Protein AF-A0A0N5BQB9-F1 (afdb_monomer_lite)

Organism: Strongyloides papillosus (NCBI:txid174720)

InterPro domains:
  IPR011990 Tetratricopeptide-like helical domain superfamily [G3DSA:1.25.40.10] (1-137)
  IPR011990 Tetratricopeptide-like helical domain superfamily [G3DSA:1.25.40.10] (138-224)
  IPR011990 Tetratricopeptide-like helical domain superfamily [SSF48452] (64-190)
  IPR019734 Tetratricopeptide repeat [PF13181] (109-134)
  IPR019734 Tetratricopeptide repeat [PF13181] (143-170)
  IPR019734 Tetratricopeptide repeat [PS50005] (142-175)
  IPR019734 Tetratricopeptide repeat [SM00028] (106-139)
  IPR019734 Tetratricopeptide repeat [SM00028] (142-175)
  IPR031101 RNA polymerase-associated protein Ctr9 [PTHR14027] (1-327)

Foldseek 3Di:
DPPPPLVVLLVVLVVQCVDPVCVLPLPSLLSNLVSLVVVCPDPPDDPVSVVVSLVSSCVSLVSNCVSPVPPLSSLLSVLSSCVVVVVLVSSLVSLVVSCVVVVLDLSSLLSNLVSCVSVVVLVVSLVSLVCSCVRPVCLLPLVSLQSNLVSCVSVVVLVSSLVSLVSSCVSPVLPLVSLLVNLVSLQVQLVVLVPDPDHALVSLVSSLVSLVSSLVSLVVSVVSCVPDPVSCSVPVVPDVVVSVVSNVVSVVSNVVSVVCNVVNVVVVVVVVVVVVVVVVVVVVVVVVVVVVVVVVVVVVVVVVVVVVVVVVVVVVVVVVVPPDPDDDDDDDDDDDD

Radius of gyration: 44.2 Å; chains: 1; bounding box: 152×33×91 Å

Sequence (337 aa):
MKKKNFLEAQKKFEAILKFPEHK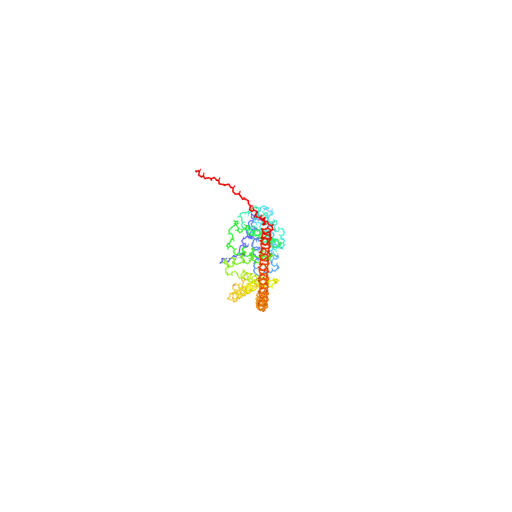DNAYPHLALGVIWLEQLYKPNRNKEKDEENMSRAFEMFQKVLRNHPKNVYAGNCMGILLTFIGSYEEARECFSEVREVLFDEKGPWLNLAYVYGLLKNYLNAIRMYKAAIEKFGLDTDSDVLLALGRMYWKVEDYNNALDYMLQAVQHDPLNLYAKYNVAKIYAKLGLRIMESPNQSLSDLDKAIGYFEEAKLAFDDVHGSMKSSSDMKMKWKHINIDHLTEEHSNCEDYLIQANSKRPQIVEIERAREESRRKQREIMLKLEEEKIAQMKIQESQDLERQNRLRDLRNEFLNMNKDALRVPVKDDMSFHFFIL

Structure (mmCIF, N/CA/C/O backbone):
data_AF-A0A0N5BQB9-F1
#
_entry.id   AF-A0A0N5BQB9-F1
#
loop_
_atom_site.group_PDB
_atom_site.id
_atom_site.type_symbol
_atom_site.label_atom_id
_atom_site.label_alt_id
_atom_site.label_comp_id
_atom_site.label_asym_id
_atom_site.label_entity_id
_atom_site.label_seq_id
_atom_site.pdbx_PDB_ins_code
_atom_site.Cartn_x
_atom_site.Cartn_y
_atom_site.Cartn_z
_atom_site.occupancy
_atom_site.B_iso_or_equiv
_atom_site.auth_seq_id
_atom_site.auth_comp_id
_atom_site.auth_asym_id
_atom_site.auth_atom_id
_atom_site.pdbx_PDB_model_num
ATOM 1 N N . MET A 1 1 ? 18.099 -20.029 -14.614 1.00 35.06 1 MET A N 1
ATOM 2 C CA . MET A 1 1 ? 18.201 -18.775 -15.398 1.00 35.06 1 MET A CA 1
ATOM 3 C C . MET A 1 1 ? 19.433 -18.841 -16.293 1.00 35.06 1 MET A C 1
ATOM 5 O O . MET A 1 1 ? 20.528 -19.012 -15.770 1.00 35.06 1 MET A O 1
ATOM 9 N N . LYS A 1 2 ? 19.292 -18.750 -17.624 1.00 40.47 2 LYS A N 1
ATOM 10 C CA . LYS A 1 2 ? 20.455 -18.595 -18.519 1.00 40.47 2 LYS A CA 1
ATOM 11 C C . LYS A 1 2 ? 21.159 -17.285 -18.144 1.00 40.47 2 LYS A C 1
ATOM 13 O O . LYS A 1 2 ? 20.496 -16.251 -18.101 1.00 40.47 2 LYS A O 1
ATOM 18 N N . LYS A 1 3 ? 22.463 -17.312 -17.841 1.00 48.34 3 LYS A N 1
ATOM 19 C CA . LYS A 1 3 ? 23.249 -16.087 -17.612 1.00 48.34 3 LYS A CA 1
ATOM 20 C C . LYS A 1 3 ? 23.104 -15.202 -18.854 1.00 48.34 3 LYS A C 1
ATOM 22 O O . LYS A 1 3 ? 23.631 -15.544 -19.909 1.00 48.34 3 LYS A O 1
ATOM 27 N N . LYS A 1 4 ? 22.368 -14.090 -18.745 1.00 62.69 4 LYS A N 1
ATOM 28 C CA . LYS A 1 4 ? 22.314 -13.063 -19.792 1.00 62.69 4 LYS A CA 1
ATOM 29 C C . LYS A 1 4 ? 23.729 -12.486 -19.923 1.00 62.69 4 LYS A C 1
ATOM 31 O O . LYS A 1 4 ? 24.171 -11.730 -19.059 1.00 62.69 4 LYS A O 1
ATOM 36 N N . ASN A 1 5 ? 24.472 -12.889 -20.954 1.00 75.12 5 ASN A N 1
ATOM 37 C CA . ASN A 1 5 ? 25.826 -12.389 -21.194 1.00 75.12 5 ASN A CA 1
ATOM 38 C C . ASN A 1 5 ? 25.763 -11.019 -21.887 1.00 75.12 5 ASN A C 1
ATOM 40 O O . ASN A 1 5 ? 26.040 -10.888 -23.077 1.00 75.12 5 ASN A O 1
ATOM 44 N N . PHE A 1 6 ? 25.340 -9.996 -21.137 1.00 77.62 6 PHE A N 1
ATOM 45 C CA . PHE A 1 6 ? 25.146 -8.636 -21.650 1.00 77.62 6 PHE A CA 1
ATOM 46 C C . PHE A 1 6 ? 26.413 -8.052 -22.284 1.00 77.62 6 PHE A C 1
ATOM 48 O O . PHE A 1 6 ? 26.319 -7.326 -23.265 1.00 77.62 6 PHE A O 1
ATOM 55 N N . LEU A 1 7 ? 27.592 -8.414 -21.770 1.00 81.06 7 LEU A N 1
ATOM 56 C CA . LEU A 1 7 ? 28.872 -7.941 -22.294 1.00 81.06 7 LEU A CA 1
ATOM 57 C C . LEU A 1 7 ? 29.161 -8.492 -23.697 1.00 81.06 7 LEU A C 1
ATOM 59 O O . LEU A 1 7 ? 29.676 -7.787 -24.559 1.00 81.06 7 LEU A O 1
ATOM 63 N N . GLU A 1 8 ? 28.831 -9.759 -23.938 1.00 85.00 8 GLU A N 1
ATOM 64 C CA . GLU A 1 8 ? 29.007 -10.376 -25.252 1.00 85.00 8 GLU A CA 1
ATOM 65 C C . GLU A 1 8 ? 27.982 -9.845 -26.259 1.00 85.00 8 GLU A C 1
ATOM 67 O O . GLU A 1 8 ? 28.336 -9.560 -27.403 1.00 85.00 8 GLU A O 1
ATOM 72 N N . ALA A 1 9 ? 26.733 -9.651 -25.822 1.00 85.88 9 ALA A N 1
ATOM 73 C CA . ALA A 1 9 ? 25.697 -9.022 -26.636 1.00 85.88 9 ALA A CA 1
ATOM 74 C C . ALA A 1 9 ? 26.091 -7.590 -27.035 1.00 85.88 9 ALA A C 1
ATOM 76 O O . ALA A 1 9 ? 26.017 -7.241 -28.211 1.00 85.88 9 ALA A O 1
ATOM 77 N N . GLN A 1 10 ? 26.596 -6.799 -26.085 1.00 88.88 10 GLN A N 1
ATOM 78 C CA . GLN A 1 10 ? 27.075 -5.440 -26.330 1.00 88.88 10 GLN A CA 1
ATOM 79 C C . GLN A 1 10 ? 28.168 -5.416 -27.408 1.00 88.88 10 GLN A C 1
ATOM 81 O O . GLN A 1 10 ? 28.024 -4.718 -28.408 1.00 88.88 10 GLN A O 1
ATOM 86 N N . LYS A 1 11 ? 29.213 -6.246 -27.265 1.00 89.44 11 LYS A N 1
ATOM 87 C CA . LYS A 1 11 ? 30.309 -6.335 -28.247 1.00 89.44 11 LYS A CA 1
ATOM 88 C C . LYS A 1 11 ? 29.818 -6.709 -29.646 1.00 89.44 11 LYS A C 1
ATOM 90 O O . LYS A 1 11 ? 30.333 -6.192 -30.634 1.00 89.44 11 LYS A O 1
ATOM 95 N N . LYS A 1 12 ? 28.832 -7.607 -29.740 1.00 91.44 12 LYS A N 1
ATOM 96 C CA . LYS A 1 12 ? 28.239 -8.029 -31.019 1.00 91.44 12 LYS A CA 1
ATOM 97 C C . LYS A 1 12 ? 27.486 -6.881 -31.695 1.00 91.44 12 LYS A C 1
ATOM 99 O O . LYS A 1 12 ? 27.700 -6.650 -32.881 1.00 91.44 12 LYS A O 1
ATOM 104 N N . PHE A 1 13 ? 26.668 -6.128 -30.958 1.00 91.12 13 PHE A N 1
ATOM 105 C CA . PHE A 1 13 ? 25.951 -4.978 -31.521 1.00 91.12 13 PHE A CA 1
ATOM 106 C C . PHE A 1 13 ? 26.879 -3.814 -31.879 1.00 91.12 13 PHE A C 1
ATOM 108 O O . PHE A 1 13 ? 26.717 -3.218 -32.941 1.00 91.12 13 PHE A O 1
ATOM 115 N N . GLU A 1 14 ? 27.907 -3.544 -31.071 1.00 90.75 14 GLU A N 1
ATOM 116 C CA . GLU A 1 14 ? 28.949 -2.568 -31.412 1.00 90.75 14 GLU A CA 1
ATOM 117 C C . GLU A 1 14 ? 29.712 -2.968 -32.682 1.00 90.75 14 GLU A C 1
ATOM 119 O O . GLU A 1 14 ? 30.024 -2.111 -33.504 1.00 90.75 14 GLU A O 1
ATOM 124 N N . ALA A 1 15 ? 29.995 -4.261 -32.878 1.00 90.75 15 ALA A N 1
ATOM 125 C CA . ALA A 1 15 ? 30.640 -4.750 -34.094 1.00 90.75 15 ALA A CA 1
ATOM 126 C C . ALA A 1 15 ? 29.756 -4.568 -35.337 1.00 90.75 15 ALA A C 1
ATOM 128 O O . ALA A 1 15 ? 30.268 -4.169 -36.378 1.00 90.75 15 ALA A O 1
ATOM 129 N N . ILE A 1 16 ? 28.442 -4.796 -35.224 1.00 89.88 16 ILE A N 1
ATOM 130 C CA . ILE A 1 16 ? 27.485 -4.568 -36.321 1.00 89.88 16 ILE A CA 1
ATOM 131 C C . ILE A 1 16 ? 27.497 -3.095 -36.755 1.00 89.88 16 ILE A C 1
ATOM 133 O O . ILE A 1 16 ? 27.514 -2.806 -37.947 1.00 89.88 16 ILE A O 1
ATOM 137 N N . LEU A 1 17 ? 27.562 -2.161 -35.804 1.00 89.19 17 LEU A N 1
ATOM 138 C CA . LEU A 1 17 ? 27.574 -0.723 -36.093 1.00 89.19 17 LEU A CA 1
ATOM 139 C C . LEU A 1 17 ? 28.881 -0.211 -36.722 1.00 89.19 17 LEU A C 1
ATOM 141 O O . LEU A 1 17 ? 28.916 0.918 -37.209 1.00 89.19 17 LEU A O 1
ATOM 145 N N . LYS A 1 18 ? 29.953 -1.017 -36.742 1.00 89.25 18 LYS A N 1
ATOM 146 C CA . LYS A 1 18 ? 31.193 -0.674 -37.462 1.00 89.25 18 LYS A CA 1
ATOM 147 C C . LYS A 1 18 ? 31.042 -0.798 -38.976 1.00 89.25 18 LYS A C 1
ATOM 149 O O . LYS A 1 18 ? 31.814 -0.177 -39.704 1.00 89.25 18 LYS A O 1
ATOM 154 N N . PHE A 1 19 ? 30.077 -1.585 -39.452 1.00 89.56 19 PHE A N 1
ATOM 155 C CA . PHE A 1 19 ? 29.794 -1.703 -40.877 1.00 89.56 19 PHE A CA 1
ATOM 156 C C . PHE A 1 19 ? 28.998 -0.474 -41.347 1.00 89.56 19 PHE A C 1
ATOM 158 O O . PHE A 1 19 ? 27.935 -0.199 -40.782 1.00 89.56 19 PHE A O 1
ATOM 165 N N . PRO A 1 20 ? 29.460 0.261 -42.379 1.00 85.44 20 PRO A N 1
ATOM 166 C CA . PRO A 1 20 ? 28.790 1.475 -42.854 1.00 85.44 20 PRO A CA 1
ATOM 167 C C . PRO A 1 20 ? 27.312 1.268 -43.210 1.00 85.44 20 PRO A C 1
ATOM 169 O O . PRO A 1 20 ? 26.487 2.128 -42.923 1.00 85.44 20 PRO A O 1
ATOM 172 N N . GLU A 1 21 ? 26.969 0.099 -43.756 1.00 85.69 21 GLU A N 1
ATOM 173 C CA . GLU A 1 21 ? 25.609 -0.292 -44.159 1.00 85.69 21 GLU A CA 1
ATOM 174 C C . GLU A 1 21 ? 24.618 -0.390 -42.989 1.00 85.69 21 GLU A C 1
ATOM 176 O O . GLU A 1 21 ? 23.406 -0.292 -43.172 1.00 85.69 21 GLU A O 1
ATOM 181 N N . HIS A 1 22 ? 25.116 -0.594 -41.770 1.00 85.06 22 HIS A N 1
ATOM 182 C CA . HIS A 1 22 ? 24.297 -0.753 -40.570 1.00 85.06 22 HIS A CA 1
ATOM 183 C C . HIS A 1 22 ? 24.424 0.422 -39.605 1.00 85.06 22 HIS A C 1
ATOM 185 O O . HIS A 1 22 ? 23.826 0.393 -38.528 1.00 85.06 22 HIS A O 1
ATOM 191 N N . LYS A 1 23 ? 25.156 1.473 -39.993 1.00 81.50 23 LYS A N 1
ATOM 192 C CA . LYS A 1 23 ? 25.409 2.646 -39.154 1.00 81.50 23 LYS A CA 1
ATOM 193 C C . LYS A 1 23 ? 24.133 3.385 -38.753 1.00 81.50 23 LYS A C 1
ATOM 195 O O . LYS A 1 23 ? 24.095 3.940 -37.666 1.00 81.50 23 LYS A O 1
ATOM 200 N N . ASP A 1 24 ? 23.094 3.347 -39.581 1.00 83.38 24 ASP A N 1
ATOM 201 C CA . ASP A 1 24 ? 21.804 3.990 -39.294 1.00 83.38 24 ASP A CA 1
ATOM 202 C C . ASP A 1 24 ? 20.710 2.990 -38.891 1.00 83.38 24 ASP A C 1
ATOM 204 O O . ASP A 1 24 ? 19.554 3.368 -38.706 1.00 83.38 24 ASP A O 1
ATOM 208 N N . ASN A 1 25 ? 21.061 1.710 -38.714 1.00 88.75 25 ASN A N 1
ATOM 209 C CA . ASN A 1 25 ? 20.102 0.678 -38.339 1.00 88.75 25 ASN A CA 1
ATOM 210 C C . ASN A 1 25 ? 19.577 0.920 -36.912 1.00 88.75 25 ASN A C 1
ATOM 212 O O . ASN A 1 25 ? 20.344 0.980 -35.945 1.00 88.75 25 ASN A O 1
ATOM 216 N N . ALA A 1 26 ? 18.255 1.017 -36.774 1.00 90.38 26 ALA A N 1
ATOM 217 C CA . ALA A 1 26 ? 17.581 1.226 -35.497 1.00 90.38 26 ALA A CA 1
ATOM 218 C C . ALA A 1 26 ? 17.820 0.096 -34.487 1.00 90.38 26 ALA A C 1
ATOM 220 O O . ALA A 1 26 ? 17.921 0.349 -33.288 1.00 90.38 26 ALA A O 1
ATOM 221 N N . TYR A 1 27 ? 17.888 -1.154 -34.954 1.00 91.12 27 TYR A N 1
ATOM 222 C CA . TYR A 1 27 ? 17.851 -2.320 -34.075 1.00 91.12 27 TYR A CA 1
ATOM 223 C C . TYR A 1 27 ? 19.105 -2.457 -33.193 1.00 91.12 27 TYR A C 1
ATOM 225 O O . TYR A 1 27 ? 18.944 -2.579 -31.978 1.00 91.12 27 TYR A O 1
ATOM 233 N N . PRO A 1 28 ? 20.348 -2.366 -33.717 1.00 92.12 28 PRO A N 1
ATOM 234 C CA . PRO A 1 28 ? 21.542 -2.408 -32.873 1.00 92.12 28 PRO A CA 1
ATOM 235 C C . PRO A 1 28 ? 21.622 -1.239 -31.884 1.00 92.12 28 PRO A C 1
ATOM 237 O O . PRO A 1 28 ? 22.026 -1.446 -30.743 1.00 92.12 28 PRO A O 1
ATOM 240 N N . HIS A 1 29 ? 21.195 -0.033 -32.278 1.00 92.62 29 HIS A N 1
ATOM 241 C CA . HIS A 1 29 ? 21.135 1.117 -31.369 1.00 92.62 29 HIS A CA 1
ATOM 242 C C . HIS A 1 29 ? 20.128 0.888 -30.241 1.00 92.62 29 HIS A C 1
ATOM 244 O O . HIS A 1 29 ? 20.467 1.057 -29.072 1.00 92.62 29 HIS A O 1
ATOM 250 N N . LEU A 1 30 ? 18.913 0.439 -30.569 1.00 93.44 30 LEU A N 1
ATOM 251 C CA . LEU A 1 30 ? 17.892 0.114 -29.576 1.00 93.44 30 LEU A CA 1
ATOM 252 C C . LEU A 1 30 ? 18.388 -0.974 -28.614 1.00 93.44 30 LEU A C 1
ATOM 254 O O . LEU A 1 30 ? 18.276 -0.819 -27.401 1.00 93.44 30 LEU A O 1
ATOM 258 N N . ALA A 1 31 ? 18.994 -2.041 -29.142 1.00 92.44 31 ALA A N 1
ATOM 259 C CA . ALA A 1 31 ? 19.530 -3.135 -28.340 1.00 92.44 31 ALA A CA 1
ATOM 260 C C . ALA A 1 31 ? 20.658 -2.674 -27.403 1.00 92.44 31 ALA A C 1
ATOM 262 O O . ALA A 1 31 ? 20.659 -3.041 -26.229 1.00 92.44 31 ALA A O 1
ATOM 263 N N . LEU A 1 32 ? 21.585 -1.836 -27.881 1.00 92.06 32 LEU A N 1
ATOM 264 C CA . LEU A 1 32 ? 22.626 -1.244 -27.037 1.00 92.06 32 LEU A CA 1
ATOM 265 C C . LEU A 1 32 ? 22.027 -0.359 -25.945 1.00 92.06 32 LEU A C 1
ATOM 267 O O . LEU A 1 32 ? 22.403 -0.506 -24.786 1.00 92.06 32 LEU A O 1
ATOM 271 N N . GLY A 1 33 ? 21.067 0.504 -26.284 1.00 92.62 33 GLY A N 1
ATOM 272 C CA . GLY A 1 33 ? 20.377 1.344 -25.305 1.00 92.62 33 GLY A CA 1
ATOM 273 C C . GLY A 1 33 ? 19.690 0.522 -24.211 1.00 92.62 33 GLY A C 1
ATOM 274 O O . GLY A 1 33 ? 19.853 0.817 -23.029 1.00 92.62 33 GLY A O 1
ATOM 275 N N . VAL A 1 34 ? 18.999 -0.563 -24.579 1.00 91.81 34 VAL A N 1
ATOM 276 C CA . VAL A 1 34 ? 18.378 -1.491 -23.617 1.00 91.81 34 VAL A CA 1
ATOM 277 C C . VAL A 1 34 ? 19.430 -2.187 -22.753 1.00 91.81 34 VAL A C 1
ATOM 279 O O . VAL A 1 34 ? 19.229 -2.319 -21.550 1.00 91.81 34 VAL A O 1
ATOM 282 N N . ILE A 1 35 ? 20.572 -2.594 -23.316 1.00 90.75 35 ILE A N 1
ATOM 283 C CA . ILE A 1 35 ? 21.672 -3.184 -22.535 1.00 90.75 35 ILE A CA 1
ATOM 284 C C . ILE A 1 35 ? 22.206 -2.188 -21.500 1.00 90.75 35 ILE A C 1
ATOM 286 O O . ILE A 1 35 ? 22.451 -2.585 -20.361 1.00 90.75 35 ILE A O 1
ATOM 290 N N . TRP A 1 36 ? 22.384 -0.916 -21.867 1.00 90.19 36 TRP A N 1
ATOM 291 C CA . TRP A 1 36 ? 22.815 0.129 -20.934 1.00 90.19 36 TRP A CA 1
ATOM 292 C C . TRP A 1 36 ? 21.769 0.390 -19.845 1.00 90.19 36 TRP A C 1
ATOM 294 O O . TRP A 1 36 ? 22.123 0.482 -18.672 1.00 90.19 36 TRP A O 1
ATOM 304 N N . LEU A 1 37 ? 20.486 0.413 -20.208 1.00 89.12 37 LEU A N 1
ATOM 305 C CA . LEU A 1 37 ? 19.371 0.569 -19.272 1.00 89.12 37 LEU A CA 1
ATOM 306 C C . LEU A 1 37 ? 19.288 -0.600 -18.272 1.00 89.12 37 LEU A C 1
ATOM 308 O O . LEU A 1 37 ? 19.165 -0.390 -17.071 1.00 89.12 37 LEU A O 1
ATOM 312 N N . GLU A 1 38 ? 19.431 -1.839 -18.740 1.00 86.38 38 GLU A N 1
ATOM 313 C CA . GLU A 1 38 ? 19.444 -3.054 -17.907 1.00 86.38 38 GLU A CA 1
ATOM 314 C C . GLU A 1 38 ? 20.595 -3.062 -16.889 1.00 86.38 38 GLU A C 1
ATOM 316 O O . GLU A 1 38 ? 20.483 -3.631 -15.801 1.00 86.38 38 GLU A O 1
ATOM 321 N N . GLN A 1 39 ? 21.716 -2.404 -17.201 1.00 83.94 39 GLN A N 1
ATOM 322 C CA . GLN A 1 39 ? 22.819 -2.268 -16.249 1.00 83.94 39 GLN A CA 1
ATOM 323 C C . GLN A 1 39 ? 22.460 -1.386 -15.045 1.00 83.94 39 GLN A C 1
ATOM 325 O O . GLN A 1 39 ? 23.036 -1.610 -13.980 1.00 83.94 39 GLN A O 1
ATOM 330 N N . LEU A 1 40 ? 21.486 -0.476 -15.176 1.00 81.00 40 LEU A N 1
ATOM 331 C CA . LEU A 1 40 ? 21.002 0.383 -14.084 1.00 81.00 40 LEU A CA 1
ATOM 332 C C . LEU A 1 40 ? 20.200 -0.390 -13.028 1.00 81.00 40 LEU A C 1
ATOM 334 O O . LEU A 1 40 ? 20.168 0.000 -11.863 1.00 81.00 40 LEU A O 1
ATOM 338 N N . TYR A 1 41 ? 19.579 -1.510 -13.407 1.00 75.44 41 TYR A N 1
ATOM 339 C CA . TYR A 1 41 ? 18.799 -2.349 -12.490 1.00 75.44 41 TYR A CA 1
ATOM 340 C C . TYR A 1 41 ? 19.666 -3.296 -11.644 1.00 75.44 41 TYR A C 1
ATOM 342 O O . TYR A 1 41 ? 19.146 -4.049 -10.817 1.00 75.44 41 TYR A O 1
ATOM 350 N N . LYS A 1 42 ? 20.996 -3.296 -11.822 1.00 73.75 42 LYS A N 1
ATOM 351 C CA . LYS A 1 42 ? 21.881 -4.162 -11.036 1.00 73.75 42 LYS A CA 1
ATOM 352 C C . LYS A 1 42 ? 21.934 -3.708 -9.568 1.00 73.75 42 LYS A C 1
ATOM 354 O O . LYS A 1 42 ? 22.096 -2.523 -9.294 1.00 73.75 42 LYS A O 1
ATOM 359 N N . PRO A 1 43 ? 21.912 -4.649 -8.605 1.00 58.62 43 PRO A N 1
ATOM 360 C CA . PRO A 1 43 ? 21.852 -4.327 -7.176 1.00 58.62 43 PRO A CA 1
ATOM 361 C C . PRO A 1 43 ? 23.097 -3.607 -6.622 1.00 58.62 43 PRO A C 1
ATOM 363 O O . PRO A 1 43 ? 23.018 -2.987 -5.564 1.00 58.62 43 PRO A O 1
ATOM 366 N N . ASN A 1 44 ? 24.241 -3.650 -7.316 1.00 65.19 44 ASN A N 1
ATOM 367 C CA . ASN A 1 44 ? 25.456 -2.910 -6.950 1.00 65.19 44 ASN A CA 1
ATOM 368 C C . ASN A 1 44 ? 25.553 -1.614 -7.766 1.00 65.19 44 ASN A C 1
ATOM 370 O O . ASN A 1 44 ? 26.333 -1.532 -8.717 1.00 65.19 44 ASN A O 1
ATOM 374 N N . ARG A 1 45 ? 24.733 -0.626 -7.401 1.00 65.56 45 ARG A N 1
ATOM 375 C CA . ARG A 1 45 ? 24.691 0.682 -8.064 1.00 65.56 45 ARG A CA 1
ATOM 376 C C . ARG A 1 45 ? 25.935 1.498 -7.729 1.00 65.56 45 ARG A C 1
ATOM 378 O O . ARG A 1 45 ? 26.330 1.593 -6.568 1.00 65.56 45 ARG A O 1
ATOM 385 N N . ASN A 1 46 ? 26.543 2.090 -8.748 1.00 74.88 46 ASN A N 1
ATOM 386 C CA . ASN A 1 46 ? 27.590 3.093 -8.593 1.00 74.88 46 ASN A CA 1
ATOM 387 C C . ASN A 1 46 ? 27.090 4.346 -9.307 1.00 74.88 46 ASN A C 1
ATOM 389 O O . ASN A 1 46 ? 26.881 4.299 -10.513 1.00 74.88 46 ASN A O 1
ATOM 393 N N . LYS A 1 47 ? 26.910 5.441 -8.563 1.00 75.94 47 LYS A N 1
ATOM 394 C CA . LYS A 1 47 ? 26.299 6.675 -9.067 1.00 75.94 47 LYS A CA 1
ATOM 395 C C . LYS A 1 47 ? 26.979 7.205 -10.337 1.00 75.94 47 LYS A C 1
ATOM 397 O O . LYS A 1 47 ? 26.284 7.548 -11.282 1.00 75.94 47 LYS A O 1
ATOM 402 N N . GLU A 1 48 ? 28.309 7.188 -10.393 1.00 77.69 48 GLU A N 1
ATOM 403 C CA . GLU A 1 48 ? 29.065 7.657 -11.566 1.00 77.69 48 GLU A CA 1
ATOM 404 C C . GLU A 1 48 ? 28.828 6.762 -12.789 1.00 77.69 48 GLU A C 1
ATOM 406 O O . GLU A 1 48 ? 28.609 7.240 -13.900 1.00 77.69 48 GLU A O 1
ATOM 411 N N . LYS A 1 49 ? 28.805 5.440 -12.580 1.00 81.81 49 LYS A N 1
ATOM 412 C CA . LYS A 1 49 ? 28.510 4.479 -13.65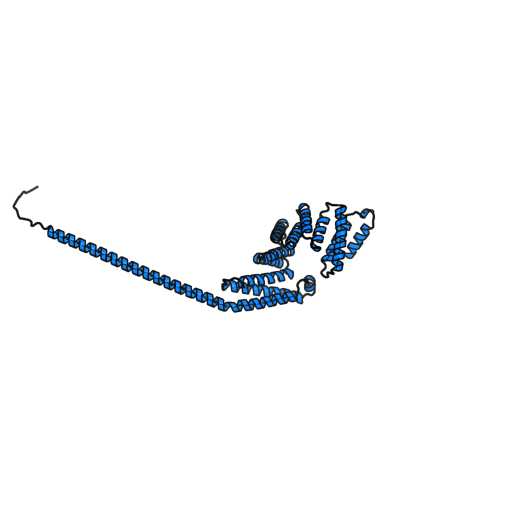3 1.00 81.81 49 LYS A CA 1
ATOM 413 C C . LYS A 1 49 ? 27.053 4.547 -14.093 1.00 81.81 49 LYS A C 1
ATOM 415 O O . LYS A 1 49 ? 26.767 4.318 -15.263 1.00 81.81 49 LYS A O 1
ATOM 420 N N . ASP A 1 50 ? 26.138 4.841 -13.176 1.00 84.44 50 ASP A N 1
ATOM 421 C CA . ASP A 1 50 ? 24.720 5.015 -13.473 1.00 84.44 50 ASP A CA 1
ATOM 422 C C . ASP A 1 50 ? 24.518 6.251 -14.370 1.00 84.44 50 ASP A C 1
ATOM 424 O O . ASP A 1 50 ? 23.818 6.153 -15.374 1.00 84.44 50 ASP A O 1
ATOM 428 N N . GLU A 1 51 ? 25.175 7.379 -14.077 1.00 85.56 51 GLU A N 1
ATOM 429 C CA . GLU A 1 51 ? 25.143 8.597 -14.910 1.00 85.56 51 GLU A CA 1
ATOM 430 C C . GLU A 1 51 ? 25.730 8.365 -16.313 1.00 85.56 51 GLU A C 1
ATOM 432 O O . GLU A 1 51 ? 25.134 8.764 -17.321 1.00 85.56 51 GLU A O 1
ATOM 437 N N . GLU A 1 52 ? 26.855 7.650 -16.402 1.00 87.94 52 GLU A N 1
ATOM 438 C CA . GLU A 1 52 ? 27.460 7.273 -17.681 1.00 87.94 52 GLU A CA 1
ATOM 439 C C . GLU A 1 52 ? 26.539 6.349 -18.496 1.00 87.94 52 GLU A C 1
ATOM 441 O O . GLU A 1 52 ? 26.302 6.578 -19.685 1.00 87.94 52 GLU A O 1
ATOM 446 N N . ASN A 1 53 ? 25.976 5.322 -17.857 1.00 88.94 53 ASN A N 1
ATOM 447 C CA . ASN A 1 53 ? 25.071 4.374 -18.502 1.00 88.94 53 ASN A CA 1
ATOM 448 C C . ASN A 1 53 ? 23.773 5.049 -18.960 1.00 88.94 53 ASN A C 1
ATOM 450 O O . ASN A 1 53 ? 23.309 4.774 -20.067 1.00 88.94 53 ASN A O 1
ATOM 454 N N . MET A 1 54 ? 23.212 5.957 -18.155 1.00 89.62 54 MET A N 1
ATOM 455 C CA . MET A 1 54 ? 22.042 6.757 -18.530 1.00 89.62 54 MET A CA 1
ATOM 456 C C . MET A 1 54 ? 22.335 7.628 -19.754 1.00 89.62 54 MET A C 1
ATOM 458 O O . MET A 1 54 ? 21.549 7.637 -20.701 1.00 89.62 54 MET A O 1
ATOM 462 N N . SER A 1 55 ? 23.494 8.290 -19.780 1.00 90.81 55 SER A N 1
ATOM 463 C CA . SER A 1 55 ? 23.912 9.135 -20.907 1.00 90.81 55 SER A CA 1
ATOM 464 C C . SER A 1 55 ? 24.080 8.327 -22.197 1.00 90.81 55 SER A C 1
ATOM 466 O O . SER A 1 55 ? 23.586 8.720 -23.255 1.00 90.81 55 SER A O 1
ATOM 468 N N . ARG A 1 56 ? 24.714 7.149 -22.113 1.00 91.50 56 ARG A N 1
ATOM 469 C CA . ARG A 1 56 ? 24.876 6.237 -23.257 1.00 91.50 56 ARG A CA 1
ATOM 470 C C . ARG A 1 56 ? 23.537 5.690 -23.748 1.00 91.50 56 ARG A C 1
ATOM 472 O O . ARG A 1 56 ? 23.307 5.650 -24.956 1.00 91.50 56 ARG A O 1
ATOM 479 N N . ALA A 1 57 ? 22.645 5.292 -22.839 1.00 93.44 57 ALA A N 1
ATOM 480 C CA . ALA A 1 57 ? 21.302 4.839 -23.195 1.00 93.44 57 ALA A CA 1
ATOM 481 C C . ALA A 1 57 ? 20.519 5.947 -23.918 1.00 93.44 57 ALA A C 1
ATOM 483 O O . ALA A 1 57 ? 19.930 5.694 -24.971 1.00 93.44 57 ALA A O 1
ATOM 484 N N . PHE A 1 58 ? 20.588 7.179 -23.403 1.00 93.50 58 PHE A N 1
ATOM 485 C CA . PHE A 1 58 ? 19.944 8.345 -24.001 1.00 93.50 58 PHE A CA 1
ATOM 486 C C . PHE A 1 58 ? 20.429 8.584 -25.430 1.00 93.50 58 PHE A C 1
ATOM 488 O O . PHE A 1 58 ? 19.613 8.705 -26.341 1.00 93.50 58 PHE A O 1
ATOM 495 N N . GLU A 1 59 ? 21.748 8.592 -25.649 1.00 93.38 59 GLU A N 1
ATOM 496 C CA . GLU A 1 59 ? 22.334 8.807 -26.974 1.00 93.38 59 GLU A CA 1
ATOM 497 C C . GLU A 1 59 ? 21.856 7.750 -27.980 1.00 93.38 59 GLU A C 1
ATOM 499 O O . GLU A 1 59 ? 21.493 8.079 -29.113 1.00 93.38 59 GLU A O 1
ATOM 504 N N . MET A 1 60 ? 21.814 6.477 -27.570 1.00 94.06 60 MET A N 1
ATOM 505 C CA . MET A 1 60 ? 21.354 5.395 -28.439 1.00 94.06 60 MET A CA 1
ATOM 506 C C . MET A 1 60 ? 19.873 5.546 -28.801 1.00 94.06 60 MET A C 1
ATOM 508 O O . MET A 1 60 ? 19.527 5.476 -29.982 1.00 94.06 60 MET A O 1
ATOM 512 N N . PHE A 1 61 ? 18.995 5.797 -27.824 1.00 94.50 61 PHE A N 1
ATOM 513 C CA . PHE A 1 61 ? 17.565 5.982 -28.092 1.00 94.50 61 PHE A CA 1
ATOM 514 C C . PHE A 1 61 ? 17.293 7.247 -28.908 1.00 94.50 61 PHE A C 1
ATOM 516 O O . PHE A 1 61 ? 16.470 7.225 -29.822 1.00 94.50 61 PHE A O 1
ATOM 523 N N . GLN A 1 62 ? 18.031 8.329 -28.653 1.00 93.56 62 GLN A N 1
ATOM 524 C CA . GLN A 1 62 ? 17.913 9.568 -29.413 1.00 93.56 62 GLN A CA 1
ATOM 525 C C . GLN A 1 62 ? 18.311 9.372 -30.882 1.00 93.56 62 GLN A C 1
ATOM 527 O O . GLN A 1 62 ? 17.623 9.883 -31.764 1.00 93.56 62 GLN A O 1
ATOM 532 N N . LYS A 1 63 ? 19.373 8.607 -31.177 1.00 92.44 63 LYS A N 1
ATOM 533 C CA . LYS A 1 63 ? 19.738 8.252 -32.562 1.00 92.44 63 LYS A CA 1
ATOM 534 C C . LYS A 1 63 ? 18.615 7.491 -33.265 1.00 92.44 63 LYS A C 1
ATOM 536 O O . LYS A 1 63 ? 18.269 7.831 -34.394 1.00 92.44 63 LYS A O 1
ATOM 541 N N . VAL A 1 64 ? 18.001 6.519 -32.583 1.00 94.25 64 VAL A N 1
ATOM 542 C CA . VAL A 1 64 ? 16.867 5.767 -33.144 1.00 94.25 64 VAL A CA 1
ATOM 543 C C . VAL A 1 64 ? 15.688 6.689 -33.436 1.00 94.25 64 VAL A C 1
ATOM 545 O O . VAL A 1 64 ? 15.133 6.611 -34.524 1.00 94.25 64 VAL A O 1
ATOM 548 N N . LEU A 1 65 ? 15.328 7.578 -32.509 1.00 92.06 65 LEU A N 1
ATOM 549 C CA . LEU A 1 65 ? 14.196 8.493 -32.678 1.00 92.06 65 LEU A CA 1
ATOM 550 C C . LEU A 1 65 ? 14.456 9.582 -33.731 1.00 92.06 65 LEU A C 1
ATOM 552 O O . LEU A 1 65 ? 13.521 10.004 -34.403 1.00 92.06 65 LEU A O 1
ATOM 556 N N . ARG A 1 66 ? 15.709 10.010 -33.939 1.00 92.38 66 ARG A N 1
ATOM 557 C CA . ARG A 1 66 ? 16.063 10.931 -35.036 1.00 92.38 66 ARG A CA 1
ATOM 558 C C . ARG A 1 66 ? 15.867 10.287 -36.408 1.00 92.38 66 ARG A C 1
ATOM 560 O O . ARG A 1 66 ? 15.306 10.921 -37.295 1.00 92.38 66 ARG A O 1
ATOM 567 N N . ASN A 1 67 ? 16.303 9.037 -36.570 1.00 90.44 67 ASN A N 1
ATOM 568 C CA . ASN A 1 67 ? 16.198 8.318 -37.844 1.00 90.44 67 ASN A CA 1
ATOM 569 C C . ASN A 1 67 ? 14.788 7.736 -38.064 1.00 90.44 67 ASN A C 1
ATOM 571 O O . ASN A 1 67 ? 14.306 7.649 -39.191 1.00 90.44 67 ASN A O 1
ATOM 575 N N . HIS A 1 68 ? 14.113 7.349 -36.980 1.00 90.81 68 HIS A N 1
ATOM 576 C CA . HIS A 1 68 ? 12.798 6.713 -36.973 1.00 90.81 68 HIS A CA 1
ATOM 577 C C . HIS A 1 68 ? 11.905 7.326 -35.878 1.00 90.81 68 HIS A C 1
ATOM 579 O O . HIS A 1 68 ? 11.690 6.703 -34.834 1.00 90.81 68 HIS A O 1
ATOM 585 N N . PRO A 1 69 ? 11.320 8.515 -36.111 1.00 88.12 69 PRO A N 1
ATOM 586 C CA . PRO A 1 69 ? 10.566 9.253 -35.089 1.00 88.12 69 PRO A CA 1
ATOM 587 C C . PRO A 1 69 ? 9.303 8.538 -34.597 1.00 88.12 69 PRO A C 1
ATOM 589 O O . PRO A 1 69 ? 8.822 8.821 -33.510 1.00 88.12 69 PRO A O 1
ATOM 592 N N . LYS A 1 70 ? 8.777 7.578 -35.368 1.00 89.06 70 LYS A N 1
ATOM 593 C CA . LYS A 1 70 ? 7.604 6.766 -35.001 1.00 89.06 70 LYS A CA 1
ATOM 594 C C . LYS A 1 70 ? 7.967 5.424 -34.350 1.00 89.06 70 LYS A C 1
ATOM 596 O O . LYS A 1 70 ? 7.119 4.541 -34.253 1.00 89.06 70 LYS A O 1
ATOM 601 N N . ASN A 1 71 ? 9.228 5.214 -33.962 1.00 92.06 71 ASN A N 1
ATOM 602 C CA . ASN A 1 71 ? 9.641 3.967 -33.325 1.00 92.06 71 ASN A CA 1
ATOM 603 C C . ASN A 1 71 ? 9.151 3.914 -31.871 1.00 92.06 71 ASN A C 1
ATOM 605 O O . ASN A 1 71 ? 9.772 4.464 -30.960 1.00 92.06 71 ASN A O 1
ATOM 609 N N . VAL A 1 72 ? 8.051 3.196 -31.659 1.00 92.19 72 VAL A N 1
ATOM 610 C CA . VAL A 1 72 ? 7.378 3.116 -30.359 1.00 92.19 72 VAL A CA 1
ATOM 611 C C . VAL A 1 72 ? 8.210 2.387 -29.301 1.00 92.19 72 VAL A C 1
ATOM 613 O O . VAL A 1 72 ? 8.141 2.731 -28.125 1.00 92.19 72 VAL A O 1
ATOM 616 N N . TYR A 1 73 ? 9.055 1.430 -29.693 1.00 91.19 73 TYR A N 1
ATOM 617 C CA . TYR A 1 73 ? 9.948 0.743 -28.754 1.00 91.19 73 TYR A CA 1
ATOM 618 C C . TYR A 1 73 ? 11.029 1.682 -28.220 1.00 91.19 73 TYR A C 1
ATOM 620 O O . TYR A 1 73 ? 11.309 1.678 -27.024 1.00 91.19 73 TYR A O 1
ATOM 628 N N . ALA A 1 74 ? 11.601 2.519 -29.091 1.00 92.31 74 ALA A N 1
ATOM 629 C CA . ALA A 1 74 ? 12.544 3.551 -28.675 1.00 92.31 74 ALA A CA 1
ATOM 630 C C . ALA A 1 74 ? 11.868 4.606 -27.789 1.00 92.31 74 ALA A C 1
ATOM 632 O O . ALA A 1 74 ? 12.456 5.002 -26.787 1.00 92.31 74 ALA A O 1
ATOM 633 N N . GLY A 1 75 ? 10.624 4.991 -28.105 1.00 93.12 75 GLY A N 1
ATOM 634 C CA . GLY A 1 75 ? 9.796 5.840 -27.242 1.00 93.12 75 GLY A CA 1
ATOM 635 C C . GLY A 1 75 ? 9.589 5.222 -25.857 1.00 93.12 75 GLY A C 1
ATOM 636 O O . GLY A 1 75 ? 9.936 5.829 -24.852 1.00 93.12 75 GLY A O 1
ATOM 637 N N . ASN A 1 76 ? 9.147 3.964 -25.783 1.00 93.31 76 ASN A N 1
ATOM 638 C CA . ASN A 1 76 ? 8.957 3.260 -24.513 1.00 93.31 76 ASN A CA 1
ATOM 639 C C . ASN A 1 76 ? 10.252 3.196 -23.686 1.00 93.31 76 ASN A C 1
ATOM 641 O O . ASN A 1 76 ? 10.246 3.488 -22.493 1.00 93.31 76 ASN A O 1
ATOM 645 N N . CYS A 1 77 ? 11.382 2.853 -24.309 1.00 93.69 77 CYS A N 1
ATOM 646 C CA . CYS A 1 77 ? 12.672 2.831 -23.624 1.00 93.69 77 CYS A CA 1
ATOM 647 C C . CYS A 1 77 ? 13.133 4.226 -23.174 1.00 93.69 77 CYS A C 1
ATOM 649 O O . CYS A 1 77 ? 13.706 4.350 -22.091 1.00 93.69 77 CYS A O 1
ATOM 651 N N . MET A 1 78 ? 12.847 5.270 -23.959 1.00 93.50 78 MET A N 1
ATOM 652 C CA . MET A 1 78 ? 13.095 6.658 -23.570 1.00 93.50 78 MET A CA 1
ATOM 653 C C . MET A 1 78 ? 12.248 7.052 -22.355 1.00 93.50 78 MET A C 1
ATOM 655 O O . MET A 1 78 ? 12.788 7.623 -21.414 1.00 93.50 78 MET A O 1
ATOM 659 N N . GLY A 1 79 ? 10.966 6.679 -22.308 1.00 94.44 79 GLY A N 1
ATOM 660 C CA . GLY A 1 79 ? 10.106 6.894 -21.140 1.00 94.44 79 GLY A CA 1
ATOM 661 C C . GLY A 1 79 ? 10.649 6.225 -19.871 1.00 94.44 79 GLY A C 1
ATOM 662 O O . GLY A 1 79 ? 10.673 6.837 -18.800 1.00 94.44 79 GLY A O 1
ATOM 663 N N . ILE A 1 80 ? 11.169 4.995 -19.983 1.00 93.31 80 ILE A N 1
ATOM 664 C CA . ILE A 1 80 ? 11.800 4.301 -18.845 1.00 93.31 80 ILE A CA 1
ATOM 665 C C . ILE A 1 80 ? 13.052 5.061 -18.394 1.00 93.31 80 ILE A C 1
ATOM 667 O O . ILE A 1 80 ? 13.249 5.278 -17.199 1.00 93.31 80 ILE A O 1
ATOM 671 N N . LEU A 1 81 ? 13.882 5.510 -19.336 1.00 93.12 81 LEU A N 1
ATOM 672 C CA . LEU A 1 81 ? 15.082 6.282 -19.028 1.00 93.12 81 LEU A CA 1
ATOM 673 C C . LEU A 1 81 ? 14.759 7.634 -18.368 1.00 93.12 81 LEU A C 1
ATOM 675 O O . LEU A 1 81 ? 15.379 7.981 -17.367 1.00 93.12 81 LEU A O 1
ATOM 679 N N . LEU A 1 82 ? 13.758 8.363 -18.868 1.00 93.75 82 LEU A N 1
ATOM 680 C CA . LEU A 1 82 ? 13.270 9.609 -18.264 1.00 93.75 82 LEU A CA 1
ATOM 681 C C . LEU A 1 82 ? 12.775 9.380 -16.831 1.00 93.75 82 LEU A C 1
ATOM 683 O O . LEU A 1 82 ? 13.069 10.171 -15.935 1.00 93.75 82 LEU A O 1
ATOM 687 N N . THR A 1 83 ? 12.111 8.246 -16.592 1.00 93.00 83 THR A N 1
ATOM 688 C CA . THR A 1 83 ? 11.690 7.831 -15.248 1.00 93.00 83 THR A CA 1
ATOM 689 C C . THR A 1 83 ? 12.888 7.627 -14.317 1.00 93.00 83 THR A C 1
ATOM 691 O O . THR A 1 83 ? 12.838 8.033 -13.161 1.00 93.00 83 THR A O 1
ATOM 694 N N . PHE A 1 84 ? 13.990 7.049 -14.803 1.00 88.75 84 PHE A N 1
ATOM 695 C CA . PHE A 1 84 ? 15.222 6.913 -14.015 1.00 88.75 84 PHE A CA 1
ATOM 696 C C . PHE A 1 84 ? 15.910 8.242 -13.713 1.00 88.75 84 PHE A C 1
ATOM 698 O O . PHE A 1 84 ? 16.458 8.404 -12.623 1.00 88.75 84 PHE A O 1
ATOM 705 N N . ILE A 1 85 ? 15.888 9.171 -14.669 1.00 89.62 85 ILE A N 1
ATOM 706 C CA . ILE A 1 85 ? 16.477 10.508 -14.527 1.00 89.62 85 ILE A CA 1
ATOM 707 C C . ILE A 1 85 ? 15.672 11.360 -13.528 1.00 89.62 85 ILE A C 1
ATOM 709 O O . ILE A 1 85 ? 16.226 12.251 -12.888 1.00 89.62 85 ILE A O 1
ATOM 713 N N . GLY A 1 86 ? 14.383 11.060 -13.349 1.00 90.38 86 GLY A N 1
ATOM 714 C CA . GLY A 1 86 ? 13.472 11.802 -12.472 1.00 90.38 86 GLY A CA 1
ATOM 715 C C . GLY A 1 86 ? 12.561 12.788 -13.210 1.00 90.38 86 GLY A C 1
ATOM 716 O O . GLY A 1 86 ? 11.774 13.487 -12.575 1.00 90.38 86 GLY A O 1
ATOM 717 N N . SER A 1 87 ? 12.633 12.820 -14.542 1.00 95.25 87 SER A N 1
ATOM 718 C CA . SER A 1 87 ? 11.769 13.599 -15.439 1.00 95.25 87 SER A CA 1
ATOM 719 C C . SER A 1 87 ? 10.422 12.895 -15.621 1.00 95.25 87 SER A C 1
ATOM 721 O O . SER A 1 87 ? 10.138 12.281 -16.652 1.00 95.25 87 SER A O 1
ATOM 723 N N . TYR A 1 88 ? 9.616 12.884 -14.556 1.00 96.38 88 TYR A N 1
ATOM 724 C CA . TYR A 1 88 ? 8.398 12.075 -14.499 1.00 96.38 88 TYR A CA 1
ATOM 725 C C . TYR A 1 88 ? 7.268 12.595 -15.393 1.00 96.38 88 TYR A C 1
ATOM 727 O O . TYR A 1 88 ? 6.480 11.786 -15.878 1.00 96.38 88 TYR A O 1
ATOM 735 N N . GLU A 1 89 ? 7.173 13.906 -15.633 1.00 96.25 89 GLU A N 1
ATOM 736 C CA . GLU A 1 89 ? 6.105 14.441 -16.488 1.00 96.25 89 GLU A CA 1
ATOM 737 C C . GLU A 1 89 ? 6.377 14.180 -17.968 1.00 96.25 89 GLU A C 1
ATOM 739 O O . GLU A 1 89 ? 5.484 13.732 -18.687 1.00 96.25 89 GLU A O 1
ATOM 744 N N . GLU A 1 90 ? 7.627 14.320 -18.403 1.00 94.81 90 GLU A N 1
ATOM 745 C CA . GLU A 1 90 ? 8.043 13.946 -19.753 1.00 94.81 90 GLU A CA 1
ATOM 746 C C . GLU A 1 90 ? 7.908 12.431 -19.967 1.00 94.81 90 GLU A C 1
ATOM 748 O O . GLU A 1 90 ? 7.459 11.977 -21.021 1.00 94.81 90 GLU A O 1
ATOM 753 N N . ALA A 1 91 ? 8.230 11.625 -18.946 1.00 95.94 91 ALA A N 1
ATOM 754 C CA . ALA A 1 91 ? 8.001 10.183 -18.988 1.00 95.94 91 ALA A CA 1
ATOM 755 C C . ALA A 1 91 ? 6.507 9.843 -19.126 1.00 95.94 91 ALA A C 1
ATOM 757 O O . ALA A 1 91 ? 6.148 8.943 -19.886 1.00 95.94 91 ALA A O 1
ATOM 758 N N . ARG A 1 92 ? 5.626 10.566 -18.421 1.00 96.50 92 ARG A N 1
ATOM 759 C CA . ARG A 1 92 ? 4.169 10.381 -18.492 1.00 96.50 92 ARG A CA 1
ATOM 760 C C . ARG A 1 92 ? 3.640 10.665 -19.893 1.00 96.50 92 ARG A C 1
ATOM 762 O O . ARG A 1 92 ? 2.836 9.881 -20.397 1.00 96.50 92 ARG A O 1
ATOM 769 N N . GLU A 1 93 ? 4.063 11.766 -20.508 1.00 94.31 93 GLU A N 1
ATOM 770 C CA . GLU A 1 93 ? 3.682 12.120 -21.882 1.00 94.31 93 GLU A CA 1
ATOM 771 C C . GLU A 1 93 ? 4.156 11.049 -22.864 1.00 94.31 93 GLU A C 1
ATOM 773 O O . GLU A 1 93 ? 3.348 10.483 -23.600 1.00 94.31 93 GLU A O 1
ATOM 778 N N . CYS A 1 94 ? 5.428 10.655 -22.763 1.00 93.44 94 CYS A N 1
ATOM 779 C CA . CYS A 1 94 ? 6.007 9.618 -23.606 1.00 93.44 94 CYS A CA 1
ATOM 780 C C . CYS A 1 94 ? 5.259 8.278 -23.485 1.00 93.44 94 CYS A C 1
ATOM 782 O O . CYS A 1 94 ? 4.883 7.677 -24.491 1.00 93.44 94 CYS A O 1
ATOM 784 N N . PHE A 1 95 ? 4.971 7.813 -22.265 1.00 95.44 95 PHE A N 1
ATOM 785 C CA . PHE A 1 95 ? 4.210 6.576 -22.075 1.00 95.44 95 PHE A CA 1
ATOM 786 C C . PHE A 1 95 ? 2.746 6.689 -22.502 1.00 95.44 95 PHE A C 1
ATOM 788 O O . PHE A 1 95 ? 2.158 5.679 -22.889 1.00 95.44 95 PHE A O 1
ATOM 795 N N . SER A 1 96 ? 2.155 7.884 -22.460 1.00 94.19 96 SER A N 1
ATOM 796 C CA . SER A 1 96 ? 0.789 8.103 -22.942 1.00 94.19 96 SER A CA 1
ATOM 797 C C . SER A 1 96 ? 0.711 7.908 -24.456 1.00 94.19 96 SER A C 1
ATOM 799 O O . SER A 1 96 ? -0.124 7.127 -24.909 1.00 94.19 96 SER A O 1
ATOM 801 N N . GLU A 1 97 ? 1.637 8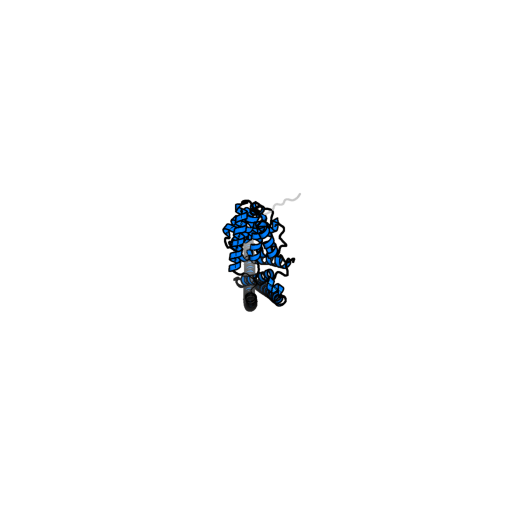.503 -25.213 1.00 92.81 97 GLU A N 1
ATOM 802 C CA . GLU A 1 97 ? 1.746 8.308 -26.668 1.00 92.81 97 GLU A CA 1
ATOM 803 C C . GLU A 1 97 ? 2.063 6.849 -27.026 1.00 92.81 97 GLU A C 1
ATOM 805 O O . GLU A 1 97 ? 1.434 6.249 -27.899 1.00 92.81 97 GLU A O 1
ATOM 810 N N . VAL A 1 98 ? 3.008 6.230 -26.308 1.00 94.06 98 VAL A N 1
ATOM 811 C CA . VAL A 1 98 ? 3.372 4.818 -26.505 1.00 94.06 98 VAL A CA 1
ATOM 812 C C . VAL A 1 98 ? 2.165 3.905 -26.281 1.00 94.06 98 VAL A C 1
ATOM 814 O O . VAL A 1 98 ? 1.963 2.968 -27.051 1.00 94.06 98 VAL A O 1
ATOM 817 N N . ARG A 1 99 ? 1.349 4.168 -25.253 1.00 93.69 99 ARG A N 1
ATOM 818 C CA . ARG A 1 99 ? 0.140 3.390 -24.950 1.00 93.69 99 ARG A CA 1
ATOM 819 C C . ARG A 1 99 ? -0.933 3.542 -26.027 1.00 93.69 99 ARG A C 1
ATOM 821 O O . ARG A 1 99 ? -1.650 2.580 -26.269 1.00 93.69 99 ARG A O 1
ATOM 828 N N . GLU A 1 100 ? -1.068 4.706 -26.661 1.00 92.69 100 GLU A N 1
ATOM 829 C CA . GLU A 1 100 ? -2.035 4.889 -27.755 1.00 92.69 100 GLU A CA 1
ATOM 830 C C . GLU A 1 100 ? -1.718 3.991 -28.952 1.00 92.69 100 GLU A C 1
ATOM 832 O O . GLU A 1 100 ? -2.628 3.439 -29.567 1.00 92.69 100 GLU A O 1
ATOM 837 N N . VAL A 1 101 ? -0.431 3.786 -29.247 1.00 92.88 101 VAL A N 1
ATOM 838 C CA . VAL A 1 101 ? -0.010 2.910 -30.348 1.00 92.88 101 VAL A CA 1
ATOM 839 C C . VAL A 1 101 ? 0.046 1.439 -29.926 1.00 92.88 101 VAL A C 1
ATOM 841 O O . VAL A 1 101 ? -0.355 0.562 -30.686 1.00 92.88 101 VAL A O 1
ATOM 844 N N . LEU A 1 102 ? 0.522 1.152 -28.713 1.00 91.19 102 LEU A N 1
ATOM 845 C CA . LEU A 1 102 ? 0.618 -0.195 -28.139 1.00 91.19 102 LEU A CA 1
ATOM 846 C C . LEU A 1 102 ? -0.521 -0.455 -27.144 1.00 91.19 102 LEU A C 1
ATOM 848 O O . LEU A 1 102 ? -0.300 -0.876 -26.007 1.00 91.19 102 LEU A O 1
ATOM 852 N N . PHE A 1 103 ? -1.753 -0.190 -27.577 1.00 91.12 103 PHE A N 1
ATOM 853 C CA . PHE A 1 103 ? -2.942 -0.259 -26.724 1.00 91.12 103 PHE A CA 1
ATOM 854 C C . PHE A 1 103 ? -3.196 -1.657 -26.142 1.00 91.12 103 PHE A C 1
ATOM 856 O O . PHE A 1 103 ? -3.728 -1.769 -25.031 1.00 91.12 103 PHE A O 1
ATOM 863 N N . ASP A 1 104 ? -2.799 -2.706 -26.864 1.00 92.50 104 ASP A N 1
ATOM 864 C CA . ASP A 1 104 ? -3.011 -4.115 -26.508 1.00 92.50 104 ASP A CA 1
ATOM 865 C C . ASP A 1 104 ? -1.790 -4.788 -25.868 1.00 92.50 104 ASP A C 1
ATOM 867 O O . ASP A 1 104 ? -1.802 -5.990 -25.619 1.00 92.50 104 ASP A O 1
ATOM 871 N N . GLU A 1 105 ? -0.760 -4.017 -25.524 1.00 92.62 105 GLU A N 1
ATOM 872 C CA . GLU A 1 105 ? 0.405 -4.515 -24.796 1.00 92.62 105 GLU A CA 1
ATOM 873 C C . GLU A 1 105 ? 0.362 -4.079 -23.333 1.00 92.62 105 GLU A C 1
ATOM 875 O O . GLU A 1 105 ? 0.118 -2.914 -23.025 1.00 92.62 105 GLU A O 1
ATOM 880 N N . LYS A 1 106 ? 0.683 -4.982 -22.402 1.00 94.38 106 LYS A N 1
ATOM 881 C CA . LYS A 1 106 ? 0.636 -4.672 -20.961 1.00 94.38 106 LYS A CA 1
ATOM 882 C C . LYS A 1 106 ? 1.699 -3.672 -20.495 1.00 94.38 106 LYS A C 1
ATOM 884 O O . LYS A 1 106 ? 1.466 -2.910 -19.559 1.00 94.38 106 LYS A O 1
ATOM 889 N N . GLY A 1 107 ? 2.868 -3.665 -21.139 1.00 92.00 107 GLY A N 1
ATOM 890 C CA . GLY A 1 107 ? 4.036 -2.885 -20.707 1.00 92.00 107 GLY A CA 1
ATOM 891 C C . GLY A 1 107 ? 3.757 -1.383 -20.555 1.00 92.00 107 GLY A C 1
ATOM 892 O O . GLY A 1 107 ? 3.957 -0.850 -19.464 1.00 92.00 107 GLY A O 1
ATOM 893 N N . PRO A 1 108 ? 3.248 -0.698 -21.596 1.00 92.31 108 PRO A N 1
ATOM 894 C CA . PRO A 1 108 ? 2.925 0.729 -21.535 1.00 92.31 108 PRO A CA 1
ATOM 895 C C . PRO A 1 108 ? 1.910 1.096 -20.446 1.00 92.31 108 PRO A C 1
ATOM 897 O O . PRO A 1 108 ? 2.047 2.138 -19.810 1.00 92.31 108 PRO A O 1
ATOM 900 N N . TRP A 1 109 ? 0.921 0.236 -20.185 1.00 95.50 109 TRP A N 1
ATOM 901 C CA . TRP A 1 109 ? -0.068 0.463 -19.127 1.00 95.50 109 TRP A CA 1
ATOM 902 C C . TRP A 1 109 ? 0.568 0.434 -17.738 1.00 95.50 109 TRP A C 1
ATOM 904 O O . TRP A 1 109 ? 0.334 1.340 -16.938 1.00 95.50 109 TRP A O 1
ATOM 914 N N . LEU A 1 110 ? 1.398 -0.577 -17.468 1.00 96.56 110 LEU A N 1
ATOM 915 C CA . LEU A 1 110 ? 2.100 -0.718 -16.191 1.00 96.56 110 LEU A CA 1
ATOM 916 C C . LEU A 1 110 ? 3.137 0.395 -15.993 1.00 96.56 110 LEU A C 1
ATOM 918 O O . LEU A 1 110 ? 3.217 0.970 -14.909 1.00 96.56 110 LEU A O 1
ATOM 922 N N . ASN A 1 111 ? 3.876 0.755 -17.045 1.00 95.56 111 ASN A N 1
ATOM 923 C CA . ASN A 1 111 ? 4.844 1.852 -17.010 1.00 95.56 111 ASN A CA 1
ATOM 924 C C . ASN A 1 111 ? 4.166 3.197 -16.714 1.00 95.56 111 ASN A C 1
ATOM 926 O O . ASN A 1 111 ? 4.618 3.941 -15.844 1.00 95.56 111 ASN A O 1
ATOM 930 N N . LEU A 1 112 ? 3.042 3.487 -17.374 1.00 95.75 112 LEU A N 1
ATOM 931 C CA . LEU A 1 112 ? 2.277 4.706 -17.121 1.00 95.75 112 LEU A CA 1
ATOM 932 C C . LEU A 1 112 ? 1.683 4.723 -15.702 1.00 95.75 112 LEU A C 1
ATOM 934 O O . LEU A 1 112 ? 1.742 5.749 -15.023 1.00 95.75 112 LEU A O 1
ATOM 938 N N . ALA A 1 113 ? 1.158 3.591 -15.219 1.00 97.19 113 ALA A N 1
ATOM 939 C CA . ALA A 1 113 ? 0.667 3.455 -13.846 1.00 97.19 113 ALA A CA 1
ATOM 940 C C . ALA A 1 113 ? 1.777 3.709 -12.811 1.00 97.19 113 ALA A C 1
ATOM 942 O O . ALA A 1 113 ? 1.568 4.417 -11.823 1.00 97.19 113 ALA A O 1
ATOM 943 N N . TYR A 1 114 ? 2.975 3.180 -13.064 1.00 96.88 114 TYR A N 1
ATOM 944 C CA . TYR A 1 114 ? 4.151 3.404 -12.233 1.00 96.88 114 TYR A CA 1
ATOM 945 C C . TYR A 1 114 ? 4.551 4.883 -12.188 1.00 96.88 114 TYR A C 1
ATOM 947 O O . TYR A 1 114 ? 4.734 5.431 -11.098 1.00 96.88 114 TYR A O 1
ATOM 955 N N . VAL A 1 115 ? 4.598 5.559 -13.342 1.00 97.38 115 VAL A N 1
ATOM 956 C CA . VAL A 1 115 ? 4.907 6.996 -13.418 1.00 97.38 115 VAL A CA 1
ATOM 957 C C . VAL A 1 115 ? 3.856 7.846 -12.703 1.00 97.38 115 VAL A C 1
ATOM 959 O O . VAL A 1 115 ? 4.225 8.753 -11.957 1.00 97.38 115 VAL A O 1
ATOM 962 N N . TYR A 1 116 ? 2.561 7.527 -12.816 1.00 97.81 116 TYR A N 1
ATOM 963 C CA . TYR A 1 116 ? 1.535 8.203 -12.011 1.00 97.81 116 TYR A CA 1
ATOM 964 C C . TYR A 1 116 ? 1.791 8.067 -10.505 1.00 97.81 116 TYR A C 1
ATOM 966 O O . TYR A 1 116 ? 1.605 9.033 -9.763 1.00 97.81 116 TYR A O 1
ATOM 974 N N . GLY A 1 117 ? 2.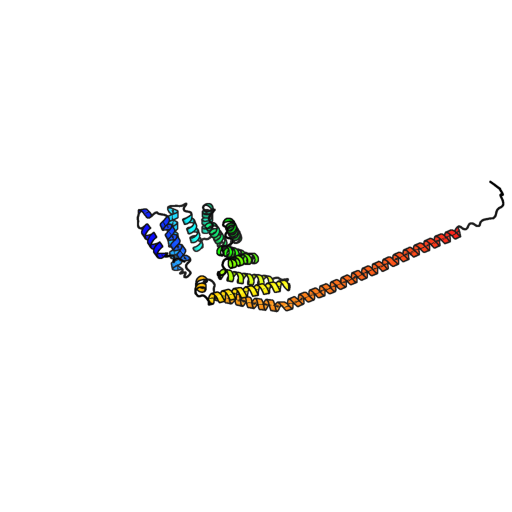260 6.902 -10.051 1.00 97.25 117 GLY A N 1
ATOM 975 C CA . GLY A 1 117 ? 2.660 6.688 -8.661 1.00 97.25 117 GLY A CA 1
ATOM 976 C C . GLY A 1 117 ? 3.838 7.571 -8.233 1.00 97.25 117 GLY A C 1
ATOM 977 O O . GLY A 1 117 ? 3.819 8.127 -7.134 1.00 97.25 117 GLY A O 1
ATOM 978 N N . LEU A 1 118 ? 4.835 7.753 -9.105 1.00 96.19 118 LEU A N 1
ATOM 979 C CA . LEU A 1 118 ? 5.990 8.631 -8.860 1.00 96.19 118 LEU A CA 1
ATOM 980 C C . LEU A 1 118 ? 5.606 10.116 -8.825 1.00 96.19 118 LEU A C 1
ATOM 982 O O . LEU A 1 118 ? 6.100 10.860 -7.979 1.00 96.19 118 LEU A O 1
ATOM 986 N N . LEU A 1 119 ? 4.645 10.517 -9.659 1.00 96.94 119 LEU A N 1
ATOM 987 C CA . LEU A 1 119 ? 4.020 11.845 -9.643 1.00 96.94 119 LEU A CA 1
ATOM 988 C C . LEU A 1 119 ? 3.098 12.074 -8.434 1.00 96.94 119 LEU A C 1
ATOM 990 O O . LEU A 1 119 ? 2.465 13.123 -8.330 1.00 96.94 119 LEU A O 1
ATOM 994 N N . LYS A 1 120 ? 2.990 11.100 -7.520 1.00 96.69 120 LYS A N 1
ATOM 995 C CA . LYS A 1 120 ? 2.061 11.099 -6.378 1.00 96.69 120 LYS A CA 1
ATOM 996 C C . LYS A 1 120 ? 0.585 11.186 -6.781 1.00 96.69 120 LYS A C 1
ATOM 998 O O . LYS A 1 120 ? -0.277 11.447 -5.944 1.00 96.69 120 LYS A O 1
ATOM 1003 N N . ASN A 1 121 ? 0.269 10.915 -8.044 1.00 97.44 121 ASN A N 1
ATOM 1004 C CA . ASN A 1 121 ? -1.096 10.813 -8.535 1.00 97.44 121 ASN A CA 1
ATOM 1005 C C . ASN A 1 121 ? -1.619 9.387 -8.317 1.00 97.44 121 ASN A C 1
ATOM 1007 O O . ASN A 1 121 ? -1.863 8.621 -9.254 1.00 97.44 121 ASN A O 1
ATOM 1011 N N . TYR A 1 122 ? -1.745 9.012 -7.044 1.00 97.94 122 TYR A N 1
ATOM 1012 C CA . TYR A 1 122 ? -2.011 7.633 -6.643 1.00 97.94 122 TYR A CA 1
ATOM 1013 C C . TYR A 1 122 ? -3.369 7.120 -7.135 1.00 97.94 122 TYR A C 1
ATOM 1015 O O . TYR A 1 122 ? -3.478 5.958 -7.511 1.00 97.94 122 TYR A O 1
ATOM 1023 N N . LEU A 1 123 ? -4.393 7.977 -7.204 1.00 97.56 123 LEU A N 1
ATOM 1024 C CA . LEU A 1 123 ? -5.721 7.585 -7.689 1.00 97.56 123 LEU A CA 1
ATOM 1025 C C . LEU A 1 123 ? -5.695 7.187 -9.171 1.00 97.56 123 LEU A C 1
ATOM 1027 O O . LEU A 1 123 ? -6.278 6.169 -9.544 1.00 97.56 123 LEU A O 1
ATOM 1031 N N . ASN A 1 124 ? -4.985 7.941 -10.016 1.00 96.94 124 ASN A N 1
ATOM 1032 C CA . ASN A 1 124 ? -4.825 7.562 -11.420 1.00 96.94 124 ASN A CA 1
ATOM 1033 C C . ASN A 1 124 ? -3.932 6.328 -11.576 1.00 96.94 124 ASN A C 1
ATOM 1035 O O . ASN A 1 124 ? -4.242 5.473 -12.403 1.00 96.94 124 ASN A O 1
ATOM 1039 N N . ALA A 1 125 ? -2.892 6.181 -10.747 1.00 98.06 125 ALA A N 1
ATOM 1040 C CA . ALA A 1 125 ? -2.080 4.965 -10.718 1.00 98.06 125 ALA A CA 1
ATOM 1041 C C . ALA A 1 125 ? -2.932 3.724 -10.400 1.00 98.06 125 ALA A C 1
ATOM 1043 O O . ALA A 1 125 ? -2.883 2.747 -11.141 1.00 98.06 125 ALA A O 1
ATOM 1044 N N . ILE A 1 126 ? -3.778 3.788 -9.362 1.00 98.25 126 ILE A N 1
ATOM 1045 C CA . ILE A 1 126 ? -4.719 2.715 -8.991 1.00 98.25 126 ILE A CA 1
ATOM 1046 C C . ILE A 1 126 ? -5.637 2.377 -10.166 1.00 98.25 126 ILE A C 1
ATOM 1048 O O . ILE A 1 126 ? -5.767 1.209 -10.524 1.00 98.25 126 ILE A O 1
ATOM 1052 N N . ARG A 1 127 ? -6.245 3.385 -10.806 1.00 97.38 127 ARG A N 1
ATOM 1053 C CA . ARG A 1 127 ? -7.125 3.170 -11.968 1.00 97.38 127 ARG A CA 1
ATOM 1054 C C . ARG A 1 127 ? -6.397 2.476 -13.118 1.00 97.38 127 ARG A C 1
ATOM 1056 O O . ARG A 1 127 ? -6.960 1.564 -13.713 1.00 97.38 127 ARG A O 1
ATOM 1063 N N . MET A 1 128 ? -5.164 2.885 -13.417 1.00 96.75 128 MET A N 1
ATOM 1064 C CA . MET A 1 128 ? -4.361 2.286 -14.485 1.00 96.75 128 MET A CA 1
ATOM 1065 C C . MET A 1 128 ? -3.933 0.855 -14.164 1.00 96.75 128 MET A C 1
ATOM 1067 O O . MET A 1 128 ? -4.064 -0.007 -15.028 1.00 96.75 128 MET A O 1
ATOM 1071 N N . TYR A 1 129 ? -3.504 0.571 -12.933 1.00 97.94 129 TYR A N 1
ATOM 1072 C CA . TYR A 1 129 ? -3.182 -0.795 -12.516 1.00 97.94 129 TYR A CA 1
ATOM 1073 C C . TYR A 1 129 ? -4.406 -1.712 -12.562 1.00 97.94 129 TYR A C 1
ATOM 1075 O O . TYR A 1 129 ? -4.316 -2.796 -13.127 1.00 97.94 129 TYR A O 1
ATOM 1083 N N . LYS A 1 130 ? -5.565 -1.279 -12.045 1.00 97.69 130 LYS A N 1
ATOM 1084 C CA . LYS A 1 130 ? -6.798 -2.085 -12.103 1.00 97.69 130 LYS A CA 1
ATOM 1085 C C . LYS A 1 130 ? -7.242 -2.347 -13.541 1.00 97.69 130 LYS A C 1
ATOM 1087 O O . LYS A 1 130 ? -7.548 -3.486 -13.872 1.00 97.69 130 LYS A O 1
ATOM 1092 N N . ALA A 1 131 ? -7.200 -1.327 -14.401 1.00 96.06 131 ALA A N 1
ATOM 1093 C CA . ALA A 1 131 ? -7.511 -1.487 -15.820 1.00 96.06 131 ALA A CA 1
ATOM 1094 C C . ALA A 1 131 ? -6.534 -2.446 -16.522 1.00 96.06 131 ALA A C 1
ATOM 1096 O O . ALA A 1 131 ? -6.957 -3.252 -17.343 1.00 96.06 131 ALA A O 1
ATOM 1097 N N . ALA A 1 132 ? -5.241 -2.396 -16.186 1.00 96.56 132 ALA A N 1
ATOM 1098 C CA . ALA A 1 132 ? -4.251 -3.325 -16.725 1.00 96.56 132 ALA A CA 1
ATOM 1099 C C . ALA A 1 132 ? -4.493 -4.768 -16.249 1.00 96.56 132 ALA A C 1
ATOM 1101 O O . ALA A 1 132 ? -4.401 -5.693 -17.052 1.00 96.56 132 ALA A O 1
ATOM 1102 N N . ILE A 1 133 ? -4.832 -4.963 -14.970 1.00 96.56 133 ILE A N 1
ATOM 1103 C CA . ILE A 1 133 ? -5.167 -6.282 -14.415 1.00 96.56 133 ILE A CA 1
ATOM 1104 C C . ILE A 1 133 ? -6.365 -6.886 -15.146 1.00 96.56 133 ILE A C 1
ATOM 1106 O O . ILE A 1 133 ? -6.278 -8.019 -15.609 1.00 96.56 133 ILE A O 1
ATOM 1110 N N . GLU A 1 134 ? -7.441 -6.116 -15.300 1.00 96.88 134 GLU A N 1
ATOM 1111 C CA . GLU A 1 134 ? -8.665 -6.563 -15.968 1.00 96.88 134 GLU A CA 1
ATOM 1112 C C . GLU A 1 134 ? -8.438 -6.839 -17.459 1.00 96.88 134 GLU A C 1
ATOM 1114 O O . GLU A 1 134 ? -8.841 -7.881 -17.970 1.00 96.88 134 GLU A O 1
ATOM 1119 N N . LYS A 1 135 ? -7.747 -5.932 -18.161 1.00 96.25 135 LYS A N 1
ATOM 1120 C CA . LYS A 1 135 ? -7.532 -6.045 -19.607 1.00 96.25 135 LYS A CA 1
ATOM 1121 C C . LYS A 1 135 ? -6.599 -7.198 -19.984 1.00 96.25 135 LYS A C 1
ATOM 1123 O O . LYS A 1 135 ? -6.808 -7.829 -21.018 1.00 96.25 135 LYS A O 1
ATOM 1128 N N . PHE A 1 136 ? -5.553 -7.441 -19.196 1.00 96.56 136 PHE A N 1
ATOM 1129 C CA . PHE A 1 136 ? -4.476 -8.368 -19.559 1.00 96.56 136 PHE A CA 1
ATOM 1130 C C . PHE A 1 136 ? -4.433 -9.645 -18.711 1.00 96.56 136 PHE A C 1
ATOM 1132 O O . PHE A 1 136 ? -3.508 -10.435 -18.893 1.00 96.56 136 PHE A O 1
ATOM 1139 N N . GLY A 1 137 ? -5.392 -9.850 -17.799 1.00 95.38 137 GLY A N 1
ATOM 1140 C CA . GLY A 1 137 ? -5.422 -11.016 -16.910 1.00 95.38 137 GLY A CA 1
ATOM 1141 C C . GLY A 1 137 ? -4.184 -11.087 -16.014 1.00 95.38 137 GLY A C 1
ATOM 1142 O O . GLY A 1 137 ? -3.448 -12.070 -16.042 1.00 95.38 137 GLY A O 1
ATOM 1143 N N . LEU A 1 138 ? -3.890 -9.995 -15.296 1.00 94.50 138 LEU A N 1
ATOM 1144 C CA . LEU A 1 138 ? -2.720 -9.892 -14.402 1.00 94.50 138 LEU A CA 1
ATOM 1145 C C . LEU A 1 138 ? -3.092 -10.110 -12.930 1.00 94.50 138 LEU A C 1
ATOM 1147 O O . LEU A 1 138 ? -2.379 -9.662 -12.036 1.00 94.50 138 LEU A O 1
ATOM 1151 N N . ASP A 1 139 ? -4.213 -10.778 -12.673 1.00 92.38 139 ASP A N 1
ATOM 1152 C CA . ASP A 1 139 ? -4.722 -11.092 -11.338 1.00 92.38 139 ASP A CA 1
ATOM 1153 C C . ASP A 1 139 ? -3.810 -12.055 -10.572 1.00 92.38 139 ASP A C 1
ATOM 1155 O O . ASP A 1 139 ? -3.807 -12.033 -9.350 1.00 92.38 139 ASP A O 1
ATOM 1159 N N . THR A 1 140 ? -2.975 -12.832 -11.267 1.00 93.69 140 THR A N 1
ATOM 1160 C CA . THR A 1 140 ? -1.976 -13.715 -10.644 1.00 93.69 140 THR A CA 1
ATOM 1161 C C . THR A 1 140 ? -0.562 -13.125 -10.620 1.00 93.69 140 THR A C 1
ATOM 1163 O O . THR A 1 140 ? 0.376 -13.787 -10.173 1.00 93.69 140 THR A O 1
ATOM 1166 N N . ASP A 1 141 ? -0.358 -11.924 -11.170 1.00 94.44 141 ASP A N 1
ATOM 1167 C CA . ASP A 1 141 ? 0.967 -11.306 -11.269 1.00 94.44 141 ASP A CA 1
ATOM 1168 C C . ASP A 1 141 ? 1.328 -10.616 -9.944 1.00 94.44 141 ASP A C 1
ATOM 1170 O O . ASP A 1 141 ? 0.869 -9.510 -9.640 1.00 94.44 141 ASP A O 1
ATOM 1174 N N . SER A 1 142 ? 2.167 -11.282 -9.143 1.00 94.12 142 SER A N 1
ATOM 1175 C CA . SER A 1 142 ? 2.571 -10.792 -7.821 1.00 94.12 142 SER A CA 1
ATOM 1176 C C . SER A 1 142 ? 3.192 -9.393 -7.858 1.00 94.12 142 SER A C 1
ATOM 1178 O O . SER A 1 142 ? 3.002 -8.648 -6.896 1.00 94.12 142 SER A O 1
ATOM 1180 N N . ASP A 1 143 ? 3.932 -9.021 -8.906 1.00 92.62 143 ASP A N 1
ATOM 1181 C CA . ASP A 1 143 ? 4.604 -7.719 -8.965 1.00 92.62 143 ASP A CA 1
ATOM 1182 C C . ASP A 1 143 ? 3.592 -6.593 -9.217 1.00 92.62 143 ASP A C 1
ATOM 1184 O O . ASP A 1 143 ? 3.682 -5.515 -8.617 1.00 92.62 143 ASP A O 1
ATOM 1188 N N . VAL A 1 144 ? 2.585 -6.854 -10.056 1.00 95.88 144 VAL A N 1
ATOM 1189 C CA . VAL A 1 144 ? 1.501 -5.905 -10.350 1.00 95.88 144 VAL A CA 1
ATOM 1190 C C . VAL A 1 144 ? 0.578 -5.736 -9.143 1.00 95.88 144 VAL A C 1
ATOM 1192 O O . VAL A 1 144 ? 0.268 -4.602 -8.768 1.00 95.88 144 VAL A O 1
ATOM 1195 N N . LEU A 1 145 ? 0.194 -6.836 -8.487 1.00 96.94 145 LEU A N 1
ATOM 1196 C CA . LEU A 1 145 ? -0.607 -6.810 -7.257 1.00 96.94 145 LEU A CA 1
ATOM 1197 C C . LEU A 1 145 ? 0.105 -6.044 -6.137 1.00 96.94 145 LEU A C 1
ATOM 1199 O O . LEU A 1 145 ? -0.485 -5.178 -5.486 1.00 96.94 145 LEU A O 1
ATOM 1203 N N . LEU A 1 146 ? 1.403 -6.298 -5.956 1.00 95.56 146 LEU A N 1
ATOM 1204 C CA . LEU A 1 146 ? 2.243 -5.575 -5.009 1.00 95.56 146 LEU A CA 1
ATOM 1205 C C . LEU A 1 146 ? 2.299 -4.076 -5.342 1.00 95.56 146 LEU A C 1
ATOM 1207 O O . LEU A 1 146 ? 2.168 -3.239 -4.445 1.00 95.56 146 LEU A O 1
ATOM 1211 N N . ALA A 1 147 ? 2.489 -3.712 -6.613 1.00 96.00 147 ALA A N 1
ATOM 1212 C CA . ALA A 1 147 ? 2.511 -2.317 -7.042 1.00 96.00 147 ALA A CA 1
ATOM 1213 C C . ALA A 1 147 ? 1.173 -1.611 -6.767 1.00 96.00 147 ALA A C 1
ATOM 1215 O O . ALA A 1 147 ? 1.174 -0.495 -6.239 1.00 96.00 147 ALA A O 1
ATOM 1216 N N . LEU A 1 148 ? 0.045 -2.275 -7.034 1.00 97.44 148 LEU A N 1
ATOM 1217 C CA . LEU A 1 148 ? -1.293 -1.772 -6.723 1.00 97.44 148 LEU A CA 1
ATOM 1218 C C . LEU A 1 148 ? -1.503 -1.601 -5.211 1.00 97.44 148 LEU A C 1
ATOM 1220 O O . LEU A 1 148 ? -1.917 -0.527 -4.769 1.00 97.44 148 LEU A O 1
ATOM 1224 N N . GLY A 1 149 ? -1.143 -2.606 -4.406 1.00 97.06 149 GLY A N 1
ATOM 1225 C CA . GLY A 1 149 ? -1.204 -2.533 -2.944 1.00 97.06 149 GLY A CA 1
ATOM 1226 C C . GLY A 1 149 ? -0.379 -1.369 -2.384 1.00 97.06 149 GLY A C 1
ATOM 1227 O O . GLY A 1 149 ? -0.828 -0.652 -1.489 1.00 97.06 149 GLY A O 1
ATOM 1228 N N . ARG A 1 150 ? 0.797 -1.089 -2.967 1.00 96.06 150 ARG A N 1
ATOM 1229 C CA . ARG A 1 150 ? 1.610 0.087 -2.604 1.00 96.06 150 ARG A CA 1
ATOM 1230 C C . ARG A 1 150 ? 0.914 1.405 -2.934 1.00 96.06 150 ARG A C 1
ATOM 1232 O O . ARG A 1 150 ? 1.106 2.370 -2.198 1.00 96.06 150 ARG A O 1
ATOM 1239 N N . MET A 1 151 ? 0.131 1.480 -4.010 1.00 97.75 151 MET A N 1
ATOM 1240 C CA . MET A 1 151 ? -0.633 2.695 -4.314 1.00 97.75 151 MET A CA 1
ATOM 1241 C C . MET A 1 151 ? -1.769 2.903 -3.308 1.00 97.75 151 MET A C 1
ATOM 1243 O O . MET A 1 151 ? -1.926 4.015 -2.813 1.00 97.75 151 MET A O 1
ATOM 1247 N N . TYR A 1 152 ? -2.493 1.845 -2.930 1.00 98.06 152 TYR A N 1
ATOM 1248 C CA . TYR A 1 152 ? -3.511 1.919 -1.873 1.00 98.06 152 TYR A CA 1
ATOM 1249 C C . TYR A 1 152 ? -2.921 2.324 -0.518 1.00 98.06 152 TYR A C 1
ATOM 1251 O O . TYR A 1 152 ? -3.468 3.197 0.155 1.00 98.06 152 TYR A O 1
ATOM 1259 N N . TRP A 1 153 ? -1.742 1.794 -0.170 1.00 96.25 153 TRP A N 1
ATOM 1260 C CA . TRP A 1 153 ? -0.989 2.223 1.012 1.00 96.25 153 TRP A CA 1
ATOM 1261 C C . TRP A 1 153 ? -0.719 3.733 1.015 1.00 96.25 153 TRP A C 1
ATOM 1263 O O . TRP A 1 153 ? -0.853 4.388 2.045 1.00 96.25 153 TRP A O 1
ATOM 1273 N N . LYS A 1 154 ? -0.353 4.306 -0.141 1.00 96.25 154 LYS A N 1
ATOM 1274 C CA . LYS A 1 154 ? -0.082 5.746 -0.279 1.00 96.25 154 LYS A CA 1
ATOM 1275 C C . LYS A 1 154 ? -1.327 6.627 -0.165 1.00 96.25 154 LYS A C 1
ATOM 1277 O O . LYS A 1 154 ? -1.179 7.798 0.165 1.00 96.25 154 LYS A O 1
ATOM 1282 N N . VAL A 1 155 ? -2.513 6.077 -0.421 1.00 96.75 155 VAL A N 1
ATOM 1283 C CA . VAL A 1 155 ? -3.812 6.747 -0.223 1.00 96.75 155 VAL A CA 1
ATOM 1284 C C . VAL A 1 155 ? -4.369 6.488 1.190 1.00 96.75 155 VAL A C 1
ATOM 1286 O O . VAL A 1 155 ? -5.448 6.963 1.518 1.00 96.75 155 VAL A O 1
ATOM 1289 N N . GLU A 1 156 ? -3.631 5.766 2.043 1.00 95.25 156 GLU A N 1
ATOM 1290 C CA . GLU A 1 156 ? -4.033 5.387 3.412 1.00 95.25 156 GLU A CA 1
ATOM 1291 C C . GLU A 1 156 ? -5.276 4.480 3.480 1.00 95.25 156 GLU A C 1
ATOM 1293 O O . GLU A 1 156 ? -5.914 4.312 4.527 1.00 95.25 156 GLU A O 1
ATOM 1298 N N . ASP A 1 157 ? -5.589 3.823 2.364 1.00 96.62 157 ASP A N 1
ATOM 1299 C CA . ASP A 1 157 ? -6.585 2.763 2.295 1.00 96.62 157 ASP A CA 1
ATOM 1300 C C . ASP A 1 157 ? -5.916 1.420 2.607 1.00 96.62 157 ASP A C 1
ATOM 1302 O O . ASP A 1 157 ? -5.587 0.611 1.736 1.00 96.62 157 ASP A O 1
ATOM 1306 N N . TYR A 1 158 ? -5.649 1.225 3.897 1.00 96.31 158 TYR A N 1
ATOM 1307 C CA . TYR A 1 158 ? -4.906 0.071 4.395 1.00 96.31 158 TYR A CA 1
ATOM 1308 C C . TYR A 1 158 ? -5.649 -1.258 4.218 1.00 96.31 158 TYR A C 1
ATOM 1310 O O . TYR A 1 158 ? -4.998 -2.290 4.109 1.00 96.31 158 TYR A O 1
ATOM 1318 N N . ASN A 1 159 ? -6.984 -1.246 4.139 1.00 95.81 159 ASN A N 1
ATOM 1319 C CA . ASN A 1 159 ? -7.774 -2.464 3.941 1.00 95.81 159 ASN A CA 1
ATOM 1320 C C . ASN A 1 159 ? -7.579 -3.018 2.525 1.00 95.81 159 ASN A C 1
ATOM 1322 O O . ASN A 1 159 ? -7.227 -4.184 2.366 1.00 95.81 159 ASN A O 1
ATOM 1326 N N . ASN A 1 160 ? -7.733 -2.170 1.501 1.00 96.69 160 ASN A N 1
ATOM 1327 C CA . ASN A 1 160 ? -7.466 -2.579 0.120 1.00 96.69 160 ASN A CA 1
ATOM 1328 C C . ASN A 1 160 ? -5.974 -2.860 -0.101 1.00 96.69 160 ASN A C 1
ATOM 1330 O O . ASN A 1 160 ? -5.621 -3.782 -0.833 1.00 96.69 160 ASN A O 1
ATOM 1334 N N . ALA A 1 161 ? -5.084 -2.100 0.550 1.00 97.44 161 ALA A N 1
ATOM 1335 C CA . ALA A 1 161 ? -3.654 -2.390 0.502 1.00 97.44 161 ALA A CA 1
ATOM 1336 C C . ALA A 1 161 ? -3.343 -3.797 1.036 1.00 97.44 161 ALA A C 1
ATOM 1338 O O . ALA A 1 161 ? -2.562 -4.512 0.412 1.00 97.44 161 ALA A O 1
ATOM 1339 N N . LEU A 1 162 ? -3.960 -4.192 2.156 1.00 97.00 162 LEU A N 1
ATOM 1340 C CA . LEU A 1 162 ? -3.766 -5.509 2.756 1.00 97.00 162 LEU A CA 1
ATOM 1341 C C . LEU A 1 162 ? -4.233 -6.622 1.817 1.00 97.00 162 LEU A C 1
ATOM 1343 O O . LEU A 1 162 ? -3.463 -7.541 1.559 1.00 97.00 162 LEU A O 1
ATOM 1347 N N . ASP A 1 163 ? -5.449 -6.517 1.277 1.00 96.94 163 ASP A N 1
ATOM 1348 C CA . ASP A 1 163 ? -6.039 -7.542 0.407 1.00 96.94 163 ASP A CA 1
ATOM 1349 C C . ASP A 1 163 ? -5.159 -7.829 -0.823 1.00 96.94 163 ASP A C 1
ATOM 1351 O O . ASP A 1 163 ? -4.718 -8.960 -1.037 1.00 96.94 163 ASP A O 1
ATOM 1355 N N . TYR A 1 164 ? -4.778 -6.788 -1.572 1.00 97.00 164 TYR A N 1
ATOM 1356 C CA . TYR A 1 164 ? -3.918 -6.959 -2.748 1.00 97.00 164 TYR A CA 1
ATOM 1357 C C . TYR A 1 164 ? -2.508 -7.455 -2.400 1.00 97.00 164 TYR A C 1
ATOM 1359 O O . TYR A 1 164 ? -1.913 -8.210 -3.171 1.00 97.00 164 TYR A O 1
ATOM 1367 N N . MET A 1 165 ? -1.948 -7.062 -1.250 1.00 95.75 165 MET A N 1
ATOM 1368 C CA . MET A 1 165 ? -0.638 -7.569 -0.834 1.00 95.75 165 MET A CA 1
ATOM 1369 C C . MET A 1 165 ? -0.690 -9.019 -0.349 1.00 95.75 165 MET A C 1
ATOM 1371 O O . MET A 1 165 ? 0.254 -9.762 -0.609 1.00 95.75 165 MET A O 1
ATOM 1375 N N . LEU A 1 166 ? -1.779 -9.452 0.292 1.00 96.50 166 LEU A N 1
ATOM 1376 C CA . LEU A 1 166 ? -1.990 -10.857 0.642 1.00 96.50 166 LEU A CA 1
ATOM 1377 C C . LEU A 1 166 ? -2.138 -11.723 -0.611 1.00 96.50 166 LEU A C 1
ATOM 1379 O O . LEU A 1 166 ? -1.501 -12.771 -0.690 1.00 96.50 166 LEU A O 1
ATOM 1383 N N . GLN A 1 167 ? -2.878 -11.257 -1.622 1.00 96.25 167 GLN A N 1
ATOM 1384 C CA . GLN A 1 167 ? -2.947 -11.927 -2.927 1.00 96.25 167 GLN A CA 1
ATOM 1385 C C . GLN A 1 167 ? -1.556 -12.027 -3.576 1.00 96.25 167 GLN A C 1
ATOM 1387 O O . GLN A 1 167 ? -1.170 -13.089 -4.063 1.00 96.25 167 GLN A O 1
ATOM 1392 N N . ALA A 1 168 ? -0.744 -10.963 -3.513 1.00 95.69 168 ALA A N 1
ATOM 1393 C CA . ALA A 1 168 ? 0.635 -11.006 -4.004 1.00 95.69 168 ALA A CA 1
ATOM 1394 C C . ALA A 1 168 ? 1.478 -12.072 -3.274 1.00 95.69 168 ALA A C 1
ATOM 1396 O O . ALA A 1 168 ? 2.165 -12.857 -3.923 1.00 95.69 168 ALA A O 1
ATOM 1397 N N . VAL A 1 169 ? 1.387 -12.151 -1.940 1.00 95.19 169 VAL A N 1
ATOM 1398 C CA . VAL A 1 169 ? 2.067 -13.187 -1.137 1.00 95.19 169 VAL A CA 1
ATOM 1399 C C . VAL A 1 169 ? 1.544 -14.591 -1.458 1.00 95.19 169 VAL A C 1
ATOM 1401 O O . VAL A 1 169 ? 2.319 -15.542 -1.456 1.00 95.19 169 VAL A O 1
ATOM 1404 N N . GLN A 1 170 ? 0.254 -14.746 -1.758 1.00 95.88 170 GLN A N 1
ATOM 1405 C CA . GLN A 1 170 ? -0.327 -16.031 -2.146 1.00 95.88 170 GLN A CA 1
ATOM 1406 C C . GLN A 1 170 ? 0.236 -16.532 -3.484 1.00 95.88 170 GLN A C 1
ATOM 1408 O O . GLN A 1 170 ? 0.516 -17.724 -3.622 1.00 95.88 170 GLN A O 1
ATOM 1413 N N . HIS A 1 171 ? 0.417 -15.637 -4.459 1.00 94.25 171 HIS A N 1
ATOM 1414 C CA . HIS A 1 171 ? 0.950 -15.982 -5.780 1.00 94.25 171 HIS A CA 1
ATOM 1415 C C . HIS A 1 171 ? 2.481 -16.117 -5.811 1.00 94.25 171 HIS A C 1
ATOM 1417 O O . HIS A 1 171 ? 2.993 -16.956 -6.553 1.00 94.25 171 HIS A O 1
ATOM 1423 N N . ASP A 1 172 ? 3.216 -15.362 -4.985 1.00 92.56 172 ASP A N 1
ATOM 1424 C CA . ASP A 1 172 ? 4.652 -15.566 -4.739 1.00 92.56 172 ASP A CA 1
ATOM 1425 C C . ASP A 1 172 ? 4.972 -15.606 -3.228 1.00 92.56 172 ASP A C 1
ATOM 1427 O O . ASP A 1 172 ? 5.388 -14.601 -2.636 1.00 92.56 172 ASP A O 1
ATOM 1431 N N . PRO A 1 173 ? 4.868 -16.790 -2.589 1.00 90.69 173 PRO A N 1
ATOM 1432 C CA . PRO A 1 173 ? 5.164 -16.952 -1.163 1.00 90.69 173 PRO A CA 1
ATOM 1433 C C . PRO A 1 173 ? 6.628 -16.694 -0.782 1.00 90.69 173 PRO A C 1
ATOM 1435 O O . PRO A 1 173 ? 6.945 -16.575 0.404 1.00 90.69 173 PRO A O 1
ATOM 1438 N N . LEU A 1 174 ? 7.543 -16.627 -1.756 1.00 88.69 174 LEU A N 1
ATOM 1439 C CA . LEU A 1 174 ? 8.966 -16.347 -1.534 1.00 88.69 174 LEU A CA 1
ATOM 1440 C C . LEU A 1 174 ? 9.295 -14.851 -1.667 1.00 88.69 174 LEU A C 1
ATOM 1442 O O . LEU A 1 174 ? 10.452 -14.446 -1.486 1.00 88.69 174 LEU A O 1
ATOM 1446 N N . ASN A 1 175 ? 8.297 -14.018 -1.970 1.00 88.88 175 ASN A N 1
ATOM 1447 C CA . ASN A 1 175 ? 8.444 -12.575 -2.038 1.00 88.88 175 ASN A CA 1
ATOM 1448 C C . ASN A 1 175 ? 8.514 -11.960 -0.632 1.00 88.88 175 ASN A C 1
ATOM 1450 O O . ASN A 1 175 ? 7.512 -11.540 -0.048 1.00 88.88 175 ASN A O 1
ATOM 1454 N N . LEU A 1 176 ? 9.731 -11.881 -0.084 1.00 89.56 176 LEU A N 1
ATOM 1455 C CA . LEU A 1 176 ? 9.971 -11.291 1.239 1.00 89.56 176 LEU A CA 1
ATOM 1456 C C . LEU A 1 176 ? 9.583 -9.810 1.302 1.00 89.56 176 LEU A C 1
ATOM 1458 O O . LEU A 1 176 ? 9.216 -9.320 2.366 1.00 89.56 176 LEU A O 1
ATOM 1462 N N . TYR A 1 177 ? 9.634 -9.098 0.175 1.00 88.94 177 TYR A N 1
ATOM 1463 C CA . TYR A 1 177 ? 9.222 -7.700 0.123 1.00 88.94 177 TYR A CA 1
ATOM 1464 C C . TYR A 1 177 ? 7.704 -7.549 0.274 1.00 88.94 177 TYR A C 1
ATOM 1466 O O . TYR A 1 177 ? 7.248 -6.659 0.991 1.00 88.94 177 TYR A O 1
ATOM 1474 N N . ALA A 1 178 ? 6.916 -8.436 -0.339 1.00 91.69 178 ALA A N 1
ATOM 1475 C CA . ALA A 1 178 ? 5.469 -8.476 -0.144 1.00 91.69 178 ALA A CA 1
ATOM 1476 C C . ALA A 1 178 ? 5.113 -8.793 1.318 1.00 91.69 178 ALA A C 1
ATOM 1478 O O . ALA A 1 178 ? 4.373 -8.029 1.935 1.00 91.69 178 ALA A O 1
ATOM 1479 N N . LYS A 1 179 ? 5.729 -9.828 1.909 1.00 93.25 179 LYS A N 1
ATOM 1480 C CA . LYS A 1 179 ? 5.539 -10.191 3.328 1.00 93.25 179 LYS A CA 1
ATOM 1481 C C . LYS A 1 179 ? 5.898 -9.056 4.288 1.00 93.25 179 LYS A C 1
ATOM 1483 O O . LYS A 1 179 ? 5.131 -8.749 5.196 1.00 93.25 179 LYS A O 1
ATOM 1488 N N . TYR A 1 180 ? 7.026 -8.387 4.046 1.00 92.31 180 TYR A N 1
ATOM 1489 C CA . TYR A 1 180 ? 7.439 -7.217 4.819 1.00 92.31 180 TYR A CA 1
ATOM 1490 C C . TYR A 1 180 ? 6.392 -6.097 4.768 1.00 92.31 180 TYR A C 1
ATOM 1492 O O . TYR A 1 180 ? 6.054 -5.518 5.797 1.00 92.31 180 TYR A O 1
ATOM 1500 N N . ASN A 1 181 ? 5.841 -5.797 3.588 1.00 93.25 181 ASN A N 1
ATOM 1501 C CA . ASN A 1 181 ? 4.817 -4.760 3.479 1.00 93.25 181 ASN A CA 1
ATOM 1502 C C . ASN A 1 181 ? 3.483 -5.179 4.124 1.00 93.25 181 ASN A C 1
ATOM 1504 O O . ASN A 1 181 ? 2.840 -4.330 4.733 1.00 93.25 181 ASN A O 1
ATOM 1508 N N . VAL A 1 182 ? 3.092 -6.460 4.055 1.00 95.69 182 VAL A N 1
ATOM 1509 C CA . VAL A 1 182 ? 1.919 -6.991 4.780 1.00 95.69 182 VAL A CA 1
ATOM 1510 C C . VAL A 1 182 ? 2.068 -6.765 6.286 1.00 95.69 182 VAL A C 1
ATOM 1512 O O . VAL A 1 182 ? 1.160 -6.220 6.910 1.00 95.69 182 VAL A O 1
ATOM 1515 N N . ALA A 1 183 ? 3.235 -7.082 6.854 1.00 94.62 183 ALA A N 1
ATOM 1516 C CA . ALA A 1 183 ? 3.521 -6.860 8.271 1.00 94.62 183 ALA A CA 1
ATOM 1517 C C . ALA A 1 183 ? 3.358 -5.381 8.671 1.00 94.62 183 ALA A C 1
ATOM 1519 O O . ALA A 1 183 ? 2.690 -5.055 9.654 1.00 94.62 183 ALA A O 1
ATOM 1520 N N . LYS A 1 184 ? 3.879 -4.460 7.847 1.00 94.00 184 LYS A N 1
ATOM 1521 C CA . LYS A 1 184 ? 3.697 -3.013 8.051 1.00 94.00 184 LYS A CA 1
ATOM 1522 C C . LYS A 1 184 ? 2.239 -2.576 7.967 1.00 94.00 184 LYS A C 1
ATOM 1524 O O . LYS A 1 184 ? 1.831 -1.672 8.698 1.00 94.00 184 LYS A O 1
ATOM 1529 N N . ILE A 1 185 ? 1.455 -3.187 7.080 1.00 95.81 185 ILE A N 1
ATOM 1530 C CA . ILE A 1 185 ? 0.028 -2.885 6.958 1.00 95.81 185 ILE A CA 1
ATOM 1531 C C . ILE A 1 185 ? -0.733 -3.316 8.197 1.00 95.81 185 ILE A C 1
ATOM 1533 O O . ILE A 1 185 ? -1.495 -2.513 8.736 1.00 95.81 185 ILE A O 1
ATOM 1537 N N . TYR A 1 186 ? -0.486 -4.528 8.683 1.00 96.56 186 TYR A N 1
ATOM 1538 C CA . TYR A 1 186 ? -1.088 -5.006 9.917 1.00 96.56 186 TYR A CA 1
ATOM 1539 C C . TYR A 1 186 ? -0.769 -4.095 11.106 1.00 96.56 186 TYR A C 1
ATOM 1541 O O . TYR A 1 186 ? -1.687 -3.645 11.793 1.00 96.56 186 TYR A O 1
ATOM 1549 N N . ALA A 1 187 ? 0.500 -3.713 11.282 1.00 94.75 187 ALA A N 1
ATOM 1550 C CA . ALA A 1 187 ? 0.894 -2.769 12.326 1.00 94.75 187 ALA A CA 1
ATOM 1551 C C . ALA A 1 187 ? 0.138 -1.432 12.215 1.00 94.75 187 ALA A C 1
ATOM 1553 O O . ALA A 1 187 ? -0.367 -0.899 13.205 1.00 94.75 187 ALA A O 1
ATOM 1554 N N . LYS A 1 188 ? -0.010 -0.895 10.997 1.00 94.81 188 LYS A N 1
ATOM 1555 C CA . LYS A 1 188 ? -0.701 0.381 10.776 1.00 94.81 188 LYS A CA 1
ATOM 1556 C C . LYS A 1 188 ? -2.216 0.294 10.987 1.00 94.81 188 LYS A C 1
ATOM 1558 O O . LYS A 1 188 ? -2.806 1.243 11.505 1.00 94.81 188 LYS A O 1
ATOM 1563 N N . LEU A 1 189 ? -2.842 -0.829 10.629 1.00 94.81 189 LEU A N 1
ATOM 1564 C CA . LEU A 1 189 ? -4.255 -1.104 10.910 1.00 94.81 189 LEU A CA 1
ATOM 1565 C C . LEU A 1 189 ? -4.517 -1.199 12.417 1.00 94.81 189 LEU A C 1
ATOM 1567 O O . LEU A 1 189 ? -5.444 -0.552 12.909 1.00 94.81 189 LEU A O 1
ATOM 1571 N N . GLY A 1 190 ? -3.673 -1.932 13.150 1.00 93.69 190 GLY A N 1
ATOM 1572 C CA . GLY A 1 190 ? -3.741 -2.015 14.610 1.00 93.69 190 GLY A CA 1
ATOM 1573 C C . GLY A 1 190 ? -3.607 -0.640 15.270 1.00 93.69 190 GLY A C 1
ATOM 1574 O O . GLY A 1 190 ? -4.431 -0.272 16.109 1.00 93.69 190 GLY A O 1
ATOM 1575 N N . LEU A 1 191 ? -2.644 0.173 14.821 1.00 93.00 191 LEU A N 1
ATOM 1576 C CA . LEU A 1 191 ? -2.461 1.546 15.303 1.00 93.00 191 LEU A CA 1
ATOM 1577 C C . LEU A 1 191 ? -3.687 2.429 15.063 1.00 93.00 191 LEU A C 1
ATOM 1579 O O . LEU A 1 191 ? -4.132 3.115 15.977 1.00 93.00 191 LEU A O 1
ATOM 1583 N N . ARG A 1 192 ? -4.286 2.380 13.869 1.00 92.69 192 ARG A N 1
ATOM 1584 C CA . ARG A 1 192 ? -5.479 3.181 13.545 1.00 92.69 192 ARG A CA 1
ATOM 1585 C C . ARG A 1 192 ? -6.657 2.854 14.466 1.00 92.69 192 ARG A C 1
ATOM 1587 O O . ARG A 1 192 ? -7.416 3.743 14.859 1.00 92.69 192 ARG A O 1
ATOM 1594 N N . ILE A 1 193 ? -6.806 1.583 14.833 1.00 91.38 193 ILE A N 1
ATOM 1595 C CA . ILE A 1 193 ? -7.809 1.161 15.813 1.00 91.38 193 ILE A CA 1
ATOM 1596 C C . ILE A 1 193 ? -7.447 1.694 17.209 1.00 91.38 193 ILE A C 1
ATOM 1598 O O . ILE A 1 193 ? -8.300 2.263 17.891 1.00 91.38 193 ILE A O 1
ATOM 1602 N N . MET A 1 194 ? -6.175 1.601 17.604 1.00 89.00 194 MET A N 1
ATOM 1603 C CA . MET A 1 194 ? -5.662 2.128 18.877 1.00 89.00 194 MET A CA 1
ATOM 1604 C C . MET A 1 194 ? -5.659 3.662 19.006 1.00 89.00 194 MET A C 1
ATOM 1606 O O . MET A 1 194 ? -5.562 4.173 20.129 1.00 89.00 194 MET A O 1
ATOM 1610 N N . GLU A 1 195 ? -5.754 4.394 17.902 1.00 88.75 195 GLU A N 1
ATOM 1611 C CA . GLU A 1 195 ? -5.895 5.855 17.857 1.00 88.75 195 GLU A CA 1
ATOM 1612 C C . GLU A 1 195 ? -7.368 6.298 17.843 1.00 88.75 195 GLU A C 1
ATOM 1614 O O . GLU A 1 195 ? -7.677 7.456 18.122 1.00 88.75 195 GLU A O 1
ATOM 1619 N N . SER A 1 196 ? -8.301 5.387 17.545 1.00 87.81 196 SER A N 1
ATOM 1620 C CA . SER A 1 196 ? -9.728 5.712 17.468 1.00 87.81 196 SER A CA 1
ATOM 1621 C C . SER A 1 196 ? -10.302 6.056 18.857 1.00 87.81 196 SER A C 1
ATOM 1623 O O . SER A 1 196 ? -10.010 5.352 19.822 1.00 87.81 196 SER A O 1
ATOM 1625 N N . PRO A 1 197 ? -11.146 7.101 18.997 1.00 76.56 197 PRO A N 1
ATOM 1626 C CA . PRO A 1 197 ? -11.574 7.624 20.304 1.00 76.56 197 PRO A CA 1
ATOM 1627 C C . PRO A 1 197 ? -12.577 6.736 21.061 1.00 76.56 197 PRO A C 1
ATOM 1629 O O . PRO A 1 197 ? -12.694 6.842 22.278 1.00 76.56 197 PRO A O 1
ATOM 1632 N N . ASN A 1 198 ? -13.300 5.854 20.363 1.00 70.88 198 ASN A N 1
ATOM 1633 C CA . ASN A 1 198 ? -14.322 4.976 20.940 1.00 70.88 198 ASN A CA 1
ATOM 1634 C C . ASN A 1 198 ? -13.927 3.505 20.789 1.00 70.88 198 ASN A C 1
ATOM 1636 O O . ASN A 1 198 ? -14.549 2.770 20.029 1.00 70.88 198 ASN A O 1
ATOM 1640 N N . GLN A 1 199 ? -12.887 3.083 21.504 1.00 79.50 199 GLN A N 1
ATOM 1641 C CA . GLN A 1 199 ? -12.434 1.690 21.474 1.00 79.50 199 GLN A CA 1
ATOM 1642 C C . GLN A 1 199 ? -13.409 0.793 22.230 1.00 79.50 199 GLN A C 1
ATOM 1644 O O . GLN A 1 199 ? -13.693 1.032 23.406 1.00 79.50 199 GLN A O 1
ATOM 1649 N N . SER A 1 200 ? -13.914 -0.232 21.546 1.00 86.00 200 SER A N 1
ATOM 1650 C CA . SER A 1 200 ? -14.570 -1.372 22.185 1.00 86.00 200 SER A CA 1
ATOM 1651 C C . SER A 1 200 ? -13.553 -2.470 22.493 1.00 86.00 200 SER A C 1
ATOM 1653 O O . SER A 1 200 ? -12.469 -2.507 21.901 1.00 86.00 200 SER A O 1
ATOM 1655 N N . LEU A 1 201 ? -13.911 -3.409 23.371 1.00 87.50 201 LEU A N 1
ATOM 1656 C CA . LEU A 1 201 ? -13.098 -4.615 23.573 1.00 87.50 201 LEU A CA 1
ATOM 1657 C C . LEU A 1 201 ? -12.896 -5.397 22.271 1.00 87.50 201 LEU A C 1
ATOM 1659 O O . LEU A 1 201 ? -11.788 -5.847 22.005 1.00 87.50 201 LEU A O 1
ATOM 1663 N N . SER A 1 202 ? -13.925 -5.479 21.420 1.00 89.44 202 SER A N 1
ATOM 1664 C CA . SER A 1 202 ? -13.816 -6.154 20.122 1.00 89.44 202 SER A CA 1
ATOM 1665 C C . SER A 1 202 ? -12.820 -5.470 19.187 1.00 89.44 202 SER A C 1
ATOM 1667 O O . SER A 1 202 ? -12.104 -6.153 18.457 1.00 89.44 202 SER A O 1
ATOM 1669 N N . ASP A 1 203 ? -12.767 -4.139 19.191 1.00 90.25 203 ASP A N 1
ATOM 1670 C CA . ASP A 1 203 ? -11.806 -3.401 18.374 1.00 90.25 203 ASP A CA 1
ATOM 1671 C C . ASP A 1 203 ? -10.386 -3.580 18.912 1.00 90.25 203 ASP A C 1
ATOM 1673 O O . ASP A 1 203 ? -9.455 -3.782 18.135 1.00 90.25 203 ASP A O 1
ATOM 1677 N N . LEU A 1 204 ? -10.218 -3.590 20.237 1.00 90.56 204 LEU A N 1
ATOM 1678 C CA . LEU A 1 204 ? -8.923 -3.866 20.846 1.00 90.56 204 LEU A CA 1
ATOM 1679 C C . LEU A 1 204 ? -8.438 -5.290 20.537 1.00 90.56 204 LEU A C 1
ATOM 1681 O O . LEU A 1 204 ? -7.278 -5.457 20.173 1.00 90.56 204 LEU A O 1
ATOM 1685 N N . ASP A 1 205 ? -9.314 -6.295 20.612 1.00 92.00 205 ASP A N 1
ATOM 1686 C CA . ASP A 1 205 ? -8.972 -7.679 20.265 1.00 92.00 205 ASP A CA 1
ATOM 1687 C C . ASP A 1 205 ? -8.563 -7.793 18.781 1.00 92.00 205 ASP A C 1
ATOM 1689 O O . ASP A 1 205 ? -7.589 -8.471 18.457 1.00 92.00 205 ASP A O 1
ATOM 1693 N N . LYS A 1 206 ? -9.231 -7.064 17.870 1.00 93.12 206 LYS A N 1
ATOM 1694 C CA . LYS A 1 206 ? -8.805 -6.965 16.459 1.00 93.12 206 LYS A CA 1
ATOM 1695 C C . LYS A 1 206 ? -7.438 -6.302 16.312 1.00 93.12 206 LYS A C 1
ATOM 1697 O O . LYS A 1 206 ? -6.629 -6.763 15.514 1.00 93.12 206 LYS A O 1
ATOM 1702 N N . ALA A 1 207 ? -7.179 -5.222 17.051 1.00 93.62 207 ALA A N 1
ATOM 1703 C CA . ALA A 1 207 ? -5.891 -4.537 17.011 1.00 93.62 207 ALA A CA 1
ATOM 1704 C C . ALA A 1 207 ? -4.758 -5.454 17.489 1.00 93.62 207 ALA A C 1
ATOM 1706 O O . ALA A 1 207 ? -3.726 -5.529 16.828 1.00 93.62 207 ALA A O 1
ATOM 1707 N N . ILE A 1 208 ? -4.976 -6.192 18.583 1.00 93.56 208 ILE A N 1
ATOM 1708 C CA . ILE A 1 208 ? -4.037 -7.201 19.089 1.00 93.56 208 ILE A CA 1
ATOM 1709 C C . ILE A 1 208 ? -3.791 -8.272 18.025 1.00 93.56 208 ILE A C 1
ATOM 1711 O O . ILE A 1 208 ? -2.635 -8.513 17.691 1.00 93.56 208 ILE A O 1
ATOM 1715 N N . GLY A 1 209 ? -4.852 -8.826 17.428 1.00 94.75 209 GLY A N 1
ATOM 1716 C CA . GLY A 1 209 ? -4.723 -9.808 16.350 1.00 94.75 209 GLY A CA 1
ATOM 1717 C C . GLY A 1 209 ? -3.893 -9.286 15.173 1.00 94.75 209 GLY A C 1
ATOM 1718 O O . GLY A 1 209 ? -3.004 -9.979 14.690 1.00 94.75 209 GLY A O 1
ATOM 1719 N N . TYR A 1 210 ? -4.093 -8.031 14.757 1.00 95.62 210 TYR A N 1
ATOM 1720 C CA . TYR A 1 210 ? -3.251 -7.431 13.721 1.00 95.62 210 TYR A CA 1
ATOM 1721 C C . TYR A 1 210 ? -1.785 -7.312 14.138 1.00 95.62 210 TYR A C 1
ATOM 1723 O O . TYR A 1 210 ? -0.904 -7.620 13.341 1.00 95.62 210 TYR A O 1
ATOM 1731 N N . PHE A 1 211 ? -1.481 -6.887 15.362 1.00 95.44 211 PHE A N 1
ATOM 1732 C CA . PHE A 1 211 ? -0.085 -6.804 15.787 1.00 95.44 211 PHE A CA 1
ATOM 1733 C C . PHE A 1 211 ? 0.579 -8.183 15.937 1.00 95.44 211 PHE A C 1
ATOM 1735 O O . PHE A 1 211 ? 1.771 -8.308 15.658 1.00 95.44 211 PHE A O 1
ATOM 1742 N N . GLU A 1 212 ? -0.169 -9.216 16.329 1.00 94.75 212 GLU A N 1
ATOM 1743 C CA . GLU A 1 212 ? 0.318 -10.601 16.365 1.00 94.75 212 GLU A CA 1
ATOM 1744 C C . GLU A 1 212 ? 0.659 -11.105 14.955 1.00 94.75 212 GLU A C 1
ATOM 1746 O O . GLU A 1 212 ? 1.765 -11.597 14.730 1.00 94.75 212 GLU A O 1
ATOM 1751 N N . GLU A 1 213 ? -0.232 -10.895 13.983 1.00 95.69 213 GLU A N 1
ATOM 1752 C CA . GLU A 1 213 ? 0.012 -11.225 12.571 1.00 95.69 213 GLU A CA 1
ATOM 1753 C C . GLU A 1 213 ? 1.196 -10.432 11.989 1.00 95.69 213 GLU A C 1
ATOM 1755 O O . GLU A 1 213 ? 2.034 -10.980 11.267 1.00 95.69 213 GLU A O 1
ATOM 1760 N N . ALA A 1 214 ? 1.323 -9.147 12.342 1.00 95.31 214 ALA A N 1
ATOM 1761 C CA . ALA A 1 214 ? 2.465 -8.322 11.953 1.00 95.31 214 ALA A CA 1
ATOM 1762 C C . ALA A 1 214 ? 3.783 -8.904 12.478 1.00 95.31 214 ALA A C 1
ATOM 1764 O O . ALA A 1 214 ? 4.746 -9.043 11.720 1.00 95.31 214 ALA A O 1
ATOM 1765 N N . LYS A 1 215 ? 3.815 -9.273 13.763 1.00 94.06 215 LYS A N 1
ATOM 1766 C CA . LYS A 1 215 ? 4.984 -9.872 14.407 1.00 94.06 215 LYS A CA 1
ATOM 1767 C C . LYS A 1 215 ? 5.385 -11.178 13.724 1.00 94.06 215 LYS A C 1
ATOM 1769 O O . LYS A 1 215 ? 6.541 -11.319 13.332 1.00 94.06 215 LYS A O 1
ATOM 1774 N N . LEU A 1 216 ? 4.431 -12.086 13.506 1.00 93.62 216 LEU A N 1
ATOM 1775 C CA . LEU A 1 216 ? 4.679 -13.360 12.825 1.00 93.62 216 LEU A CA 1
ATOM 1776 C C . LEU A 1 216 ? 5.266 -13.155 11.422 1.00 93.62 216 LEU A C 1
ATOM 1778 O O . LEU A 1 216 ? 6.231 -13.822 11.045 1.00 93.62 216 LEU A O 1
ATOM 1782 N N . ALA A 1 217 ? 4.726 -12.205 10.658 1.00 93.06 217 ALA A N 1
ATOM 1783 C CA . ALA A 1 217 ? 5.229 -11.892 9.326 1.00 93.06 217 ALA A CA 1
ATOM 1784 C C . ALA A 1 217 ? 6.647 -11.288 9.356 1.00 93.06 217 ALA A C 1
ATOM 1786 O O . ALA A 1 217 ? 7.479 -11.631 8.512 1.00 93.06 217 ALA A O 1
ATOM 1787 N N . PHE A 1 218 ? 6.961 -10.422 10.325 1.00 92.94 218 PHE A N 1
ATOM 1788 C CA . PHE A 1 218 ? 8.318 -9.896 10.503 1.00 92.94 218 PHE A CA 1
ATOM 1789 C C . PHE A 1 218 ? 9.321 -10.983 10.915 1.00 92.94 218 PHE A C 1
ATOM 1791 O O . PHE A 1 218 ? 10.428 -11.021 10.366 1.00 92.94 218 PHE A O 1
ATOM 1798 N N . ASP A 1 219 ? 8.931 -11.888 11.814 1.00 91.50 219 ASP A N 1
ATOM 1799 C CA . ASP A 1 219 ? 9.745 -13.032 12.231 1.00 91.50 219 ASP A CA 1
ATOM 1800 C C . ASP A 1 219 ? 10.050 -13.972 11.054 1.00 91.50 219 ASP A C 1
ATOM 1802 O O . ASP A 1 219 ? 11.201 -14.382 10.870 1.00 91.50 219 ASP A O 1
ATOM 1806 N N . ASP A 1 220 ? 9.060 -14.256 10.201 1.00 90.44 220 ASP A N 1
ATOM 1807 C CA . ASP A 1 220 ? 9.237 -15.074 8.993 1.00 90.44 220 ASP A CA 1
ATOM 1808 C C . ASP A 1 220 ? 10.220 -14.433 7.998 1.00 90.44 220 ASP A C 1
ATOM 1810 O O . ASP A 1 220 ? 11.127 -15.094 7.472 1.00 90.44 220 ASP A O 1
ATOM 1814 N N . VAL A 1 221 ? 10.107 -13.118 7.776 1.00 89.38 221 VAL A N 1
ATOM 1815 C CA . VAL A 1 221 ? 11.042 -12.369 6.922 1.00 89.38 221 VAL A CA 1
ATOM 1816 C C . VAL A 1 221 ? 12.457 -12.409 7.506 1.00 89.38 221 VAL A C 1
ATOM 1818 O O . VAL A 1 221 ? 13.412 -12.686 6.775 1.00 89.38 221 VAL A O 1
ATOM 1821 N N . HIS A 1 222 ? 12.615 -12.192 8.815 1.00 87.31 222 HIS A N 1
ATOM 1822 C CA . HIS A 1 222 ? 13.919 -12.225 9.487 1.00 87.31 222 HIS A CA 1
ATOM 1823 C C . HIS A 1 222 ? 14.557 -13.619 9.452 1.00 87.31 222 HIS A C 1
ATOM 1825 O O . HIS A 1 222 ? 15.748 -13.757 9.153 1.00 87.31 222 HIS A O 1
ATOM 1831 N N . GLY A 1 223 ? 13.767 -14.667 9.699 1.00 86.62 223 GLY A N 1
ATOM 1832 C CA . GLY A 1 223 ? 14.197 -16.064 9.620 1.00 86.62 223 GLY A CA 1
ATOM 1833 C C . GLY A 1 223 ? 14.628 -16.463 8.206 1.00 86.62 223 GLY A C 1
ATOM 1834 O O . GLY A 1 223 ? 15.700 -17.049 8.013 1.00 86.62 223 GLY A O 1
ATOM 1835 N N . SER A 1 224 ? 13.852 -16.068 7.196 1.00 86.25 224 SER A N 1
ATOM 1836 C CA . SER A 1 224 ? 14.169 -16.296 5.781 1.00 86.25 224 SER A CA 1
ATOM 1837 C C . SER A 1 224 ? 15.451 -15.574 5.343 1.00 86.25 224 SER A C 1
ATOM 1839 O O . SER A 1 224 ? 16.268 -16.127 4.604 1.00 86.25 224 SER A O 1
ATOM 1841 N N . MET A 1 225 ? 15.679 -14.355 5.843 1.00 82.56 225 MET A N 1
ATOM 1842 C CA . MET A 1 225 ? 16.869 -13.558 5.524 1.00 82.56 225 MET A CA 1
ATOM 1843 C C . MET A 1 225 ? 18.149 -14.097 6.180 1.00 82.56 225 MET A C 1
ATOM 1845 O O . MET A 1 225 ? 19.242 -13.958 5.625 1.00 82.56 225 MET A O 1
ATOM 1849 N N . LYS A 1 226 ? 18.029 -14.703 7.369 1.00 82.31 226 LYS A N 1
ATOM 1850 C CA . LYS A 1 226 ? 19.147 -15.339 8.085 1.00 82.31 226 LYS A CA 1
ATOM 1851 C C . LYS A 1 226 ? 19.525 -16.698 7.499 1.00 82.31 226 LYS A C 1
ATOM 1853 O O . LYS A 1 226 ? 20.707 -17.026 7.468 1.00 82.31 226 LYS A O 1
ATOM 1858 N N . SER A 1 227 ? 18.541 -17.478 7.059 1.00 80.75 227 SER A N 1
ATOM 1859 C CA . SER A 1 227 ? 18.744 -18.856 6.592 1.00 80.75 227 SER A CA 1
ATOM 1860 C C . SER A 1 227 ? 19.312 -18.955 5.173 1.00 80.75 227 SER A C 1
ATOM 1862 O O . SER A 1 227 ? 20.048 -19.897 4.885 1.00 80.75 227 SER A O 1
ATOM 1864 N N . SER A 1 228 ? 19.022 -17.992 4.289 1.00 77.94 228 SER A N 1
ATOM 1865 C CA . SER A 1 228 ? 19.456 -18.031 2.888 1.00 77.94 228 SER A CA 1
ATOM 1866 C C . SER A 1 228 ? 20.267 -16.797 2.484 1.00 77.94 228 SER A C 1
ATOM 1868 O O . SER A 1 228 ? 19.750 -15.680 2.392 1.00 77.94 228 SER A O 1
ATOM 1870 N N . SER A 1 229 ? 21.546 -17.009 2.146 1.00 71.88 229 SER A N 1
ATOM 1871 C CA . SER A 1 229 ? 22.413 -15.971 1.566 1.00 71.88 229 SER A CA 1
ATOM 1872 C C . SER A 1 229 ? 21.873 -15.425 0.242 1.00 71.88 229 SER A C 1
ATOM 1874 O O . SER A 1 229 ? 22.048 -14.243 -0.057 1.00 71.88 229 SER A O 1
ATOM 1876 N N . ASP A 1 230 ? 21.186 -16.269 -0.529 1.00 73.62 230 ASP A N 1
ATOM 1877 C CA . ASP A 1 230 ? 20.615 -15.912 -1.827 1.00 73.62 230 ASP A CA 1
ATOM 1878 C C . ASP A 1 230 ? 19.392 -15.004 -1.665 1.00 73.62 230 ASP A C 1
ATOM 1880 O O . ASP A 1 230 ? 19.271 -14.004 -2.377 1.00 73.62 230 ASP A O 1
ATOM 1884 N N . MET A 1 231 ? 18.530 -15.279 -0.677 1.00 72.62 231 MET A N 1
ATOM 1885 C CA . MET A 1 231 ? 17.419 -14.383 -0.332 1.00 72.62 231 MET A CA 1
ATOM 1886 C C . MET A 1 231 ? 17.928 -13.037 0.181 1.00 72.62 231 MET A C 1
ATOM 1888 O O . MET A 1 231 ? 17.426 -11.994 -0.241 1.00 72.62 231 MET A O 1
ATOM 1892 N N . LYS A 1 232 ? 18.990 -13.045 0.997 1.00 72.19 232 LYS A N 1
ATOM 1893 C CA . LYS A 1 232 ? 19.649 -11.819 1.465 1.00 72.19 232 LYS A CA 1
ATOM 1894 C C . LYS A 1 232 ? 20.211 -10.974 0.322 1.00 72.19 232 LYS A C 1
ATOM 1896 O O . LYS A 1 232 ? 20.120 -9.749 0.371 1.00 72.19 232 LYS A O 1
ATOM 1901 N N . MET A 1 233 ? 20.770 -11.595 -0.720 1.00 69.12 233 MET A N 1
ATOM 1902 C CA . MET A 1 233 ? 21.207 -10.864 -1.914 1.00 69.12 233 MET A CA 1
ATOM 1903 C C . MET A 1 233 ? 20.032 -10.353 -2.753 1.00 69.12 233 MET A C 1
ATOM 1905 O O . MET A 1 233 ? 20.063 -9.200 -3.185 1.00 69.12 233 MET A O 1
ATOM 1909 N N . LYS A 1 234 ? 18.999 -11.178 -2.973 1.00 73.75 234 LYS A N 1
ATOM 1910 C CA . LYS A 1 234 ? 17.823 -10.819 -3.785 1.00 73.75 234 LYS A CA 1
ATOM 1911 C C . LYS A 1 234 ? 17.054 -9.637 -3.183 1.00 73.75 234 LYS A C 1
ATOM 1913 O O . LYS A 1 234 ? 16.663 -8.726 -3.908 1.00 73.75 234 LYS A O 1
ATOM 1918 N N . TRP A 1 235 ? 16.904 -9.612 -1.861 1.00 74.44 235 TRP A N 1
ATOM 1919 C CA . TRP A 1 235 ? 16.096 -8.629 -1.134 1.00 74.44 235 TRP A CA 1
ATOM 1920 C C . TRP A 1 235 ? 16.933 -7.631 -0.326 1.00 74.44 235 TRP A C 1
ATOM 1922 O O . TRP A 1 235 ? 16.465 -7.073 0.658 1.00 74.44 235 TRP A O 1
ATOM 1932 N N . LYS A 1 236 ? 18.171 -7.352 -0.754 1.00 70.44 236 LYS A N 1
ATOM 1933 C CA . LYS A 1 236 ? 19.116 -6.457 -0.053 1.00 70.44 236 LYS A CA 1
ATOM 1934 C C . LYS A 1 236 ? 18.587 -5.033 0.200 1.00 70.44 236 LYS A C 1
ATOM 1936 O O . LYS A 1 236 ? 19.105 -4.326 1.055 1.00 70.44 236 LYS A O 1
ATOM 1941 N N . HIS A 1 237 ? 17.582 -4.599 -0.559 1.00 67.88 237 HIS A N 1
ATOM 1942 C CA . HIS A 1 237 ? 16.923 -3.303 -0.378 1.00 67.88 237 HIS A CA 1
ATOM 1943 C C . HIS A 1 237 ? 15.996 -3.258 0.849 1.00 67.88 237 HIS A C 1
ATOM 1945 O O . HIS A 1 237 ? 15.616 -2.169 1.273 1.00 67.88 237 HIS A O 1
ATOM 1951 N N . ILE A 1 238 ? 15.641 -4.409 1.428 1.00 76.12 238 ILE A N 1
ATOM 1952 C CA . ILE A 1 238 ? 15.014 -4.473 2.747 1.00 76.12 238 ILE A CA 1
ATOM 1953 C C . ILE A 1 238 ? 16.118 -4.203 3.771 1.00 76.12 238 ILE A C 1
ATOM 1955 O O . ILE A 1 238 ? 17.014 -5.025 3.969 1.00 76.12 238 ILE A O 1
ATOM 1959 N N . ASN A 1 239 ? 16.078 -3.023 4.390 1.00 78.19 239 ASN A N 1
ATOM 1960 C CA . ASN A 1 239 ? 17.020 -2.672 5.443 1.00 78.19 239 ASN A CA 1
ATOM 1961 C C . ASN A 1 239 ? 16.716 -3.518 6.690 1.00 78.19 239 ASN A C 1
ATOM 1963 O O . ASN A 1 239 ? 15.643 -3.384 7.275 1.00 78.19 239 ASN A O 1
ATOM 1967 N N . ILE A 1 240 ? 17.659 -4.384 7.073 1.00 79.94 240 ILE A N 1
ATOM 1968 C CA . ILE A 1 240 ? 17.527 -5.281 8.229 1.00 79.94 240 ILE A CA 1
ATOM 1969 C C . ILE A 1 240 ? 17.389 -4.478 9.527 1.00 79.94 240 ILE A C 1
ATOM 1971 O O . ILE A 1 240 ? 16.596 -4.862 10.376 1.00 79.94 240 ILE A O 1
ATOM 1975 N N . ASP A 1 241 ? 18.086 -3.348 9.657 1.00 82.75 241 ASP A N 1
ATOM 1976 C CA . ASP A 1 241 ? 18.012 -2.517 10.862 1.00 82.75 241 ASP A CA 1
ATOM 1977 C C . ASP A 1 241 ? 16.606 -1.923 11.006 1.00 82.75 241 ASP A C 1
ATOM 1979 O O . ASP A 1 241 ? 15.979 -2.013 12.062 1.00 82.75 241 ASP A O 1
ATOM 1983 N N . HIS A 1 242 ? 16.054 -1.418 9.898 1.00 85.06 242 HIS A N 1
ATOM 1984 C CA . HIS A 1 242 ? 14.685 -0.907 9.876 1.00 85.06 242 HIS A CA 1
ATOM 1985 C C . HIS A 1 242 ? 13.651 -2.026 10.084 1.00 85.06 242 HIS A C 1
ATOM 1987 O O . HIS A 1 242 ? 12.647 -1.817 10.751 1.00 85.06 242 HIS A O 1
ATOM 1993 N N . LEU A 1 243 ? 13.892 -3.234 9.561 1.00 85.69 243 LEU A N 1
ATOM 1994 C CA . LEU A 1 243 ? 13.054 -4.405 9.839 1.00 85.69 243 LEU A CA 1
ATOM 1995 C C . LEU A 1 243 ? 13.013 -4.715 11.343 1.00 85.69 243 LEU A C 1
ATOM 1997 O O . LEU A 1 243 ? 11.937 -4.946 11.885 1.00 85.69 243 LEU A O 1
ATOM 2001 N N . THR A 1 244 ? 14.168 -4.708 12.015 1.00 86.38 244 THR A N 1
ATOM 2002 C CA . THR A 1 244 ? 14.240 -4.977 13.458 1.00 86.38 244 THR A CA 1
ATOM 2003 C C . THR A 1 244 ? 13.603 -3.875 14.298 1.00 86.38 244 THR A C 1
ATOM 2005 O O . THR A 1 244 ? 12.968 -4.177 15.304 1.00 86.38 244 THR A O 1
ATOM 2008 N N . GLU A 1 245 ? 13.722 -2.618 13.871 1.00 90.00 245 GLU A N 1
ATOM 2009 C CA . GLU A 1 245 ? 13.061 -1.477 14.509 1.00 90.00 245 GLU A CA 1
ATOM 2010 C C . GLU A 1 245 ? 11.535 -1.588 14.398 1.00 90.00 245 GLU A C 1
ATOM 2012 O O . GLU A 1 245 ? 10.837 -1.510 15.404 1.00 90.00 245 GLU A O 1
ATOM 2017 N N . GLU A 1 246 ? 11.008 -1.852 13.199 1.00 89.00 246 GLU A N 1
ATOM 2018 C CA . GLU A 1 246 ? 9.564 -2.017 12.981 1.00 89.00 246 GLU A CA 1
ATOM 2019 C C . GLU A 1 246 ? 9.006 -3.221 13.752 1.00 89.00 246 GLU A C 1
ATOM 2021 O O . GLU A 1 246 ? 7.909 -3.139 14.306 1.00 89.00 246 GLU A O 1
ATOM 2026 N N . HIS A 1 247 ? 9.770 -4.315 13.842 1.00 90.62 247 HIS A N 1
ATOM 2027 C CA . HIS A 1 247 ? 9.421 -5.460 14.681 1.00 90.62 247 HIS A CA 1
ATOM 2028 C C . HIS A 1 247 ? 9.347 -5.070 16.167 1.00 90.62 247 HIS A C 1
ATOM 2030 O O . HIS A 1 247 ? 8.346 -5.358 16.819 1.00 90.62 247 HIS A O 1
ATOM 2036 N N . SER A 1 248 ? 10.363 -4.376 16.696 1.00 91.81 248 SER A N 1
ATOM 2037 C CA . SER A 1 248 ? 10.371 -3.893 18.087 1.00 91.81 248 SER A CA 1
ATOM 2038 C C . SER A 1 248 ? 9.190 -2.962 18.369 1.00 91.81 248 SER A C 1
ATOM 2040 O O . SER A 1 248 ? 8.500 -3.125 19.371 1.00 91.81 248 SER A O 1
ATOM 2042 N N . ASN A 1 249 ? 8.899 -2.038 17.449 1.00 92.31 249 ASN A N 1
ATOM 2043 C CA . ASN A 1 249 ? 7.753 -1.138 17.561 1.00 92.31 249 ASN A CA 1
ATOM 2044 C C . ASN A 1 249 ? 6.431 -1.920 17.647 1.00 92.31 249 ASN A C 1
ATOM 2046 O O . ASN A 1 249 ? 5.545 -1.549 18.413 1.00 92.31 249 ASN A O 1
ATOM 2050 N N . CYS A 1 250 ? 6.291 -3.024 16.903 1.00 90.94 250 CYS A N 1
ATOM 2051 C CA . CYS A 1 250 ? 5.103 -3.879 16.985 1.00 90.94 250 CYS A CA 1
ATOM 2052 C C . CYS A 1 250 ? 4.962 -4.574 18.343 1.00 90.94 250 CYS A C 1
ATOM 2054 O O . CYS A 1 250 ? 3.846 -4.684 18.852 1.00 90.94 250 CYS A O 1
ATOM 2056 N N . GLU A 1 251 ? 6.066 -5.009 18.953 1.00 91.25 251 GLU A N 1
ATOM 2057 C CA . GLU A 1 251 ? 6.049 -5.561 20.313 1.00 91.25 251 GLU A CA 1
ATOM 2058 C C . GLU A 1 251 ? 5.624 -4.507 21.339 1.00 91.25 251 GLU A C 1
ATOM 2060 O O . GLU A 1 251 ? 4.778 -4.779 22.196 1.00 91.25 251 GLU A O 1
ATOM 2065 N N . ASP A 1 252 ? 6.118 -3.279 21.200 1.00 94.12 252 ASP A N 1
ATOM 2066 C CA . ASP A 1 252 ? 5.703 -2.165 22.049 1.00 94.12 252 ASP A CA 1
ATOM 2067 C C . ASP A 1 252 ? 4.209 -1.852 21.879 1.00 94.12 252 ASP A C 1
ATOM 2069 O O . ASP A 1 252 ? 3.506 -1.620 22.867 1.00 94.12 252 ASP A O 1
ATOM 2073 N N . TYR A 1 253 ? 3.683 -1.896 20.650 1.00 93.31 253 TYR A N 1
ATOM 2074 C CA . TYR A 1 253 ? 2.251 -1.715 20.397 1.00 93.31 253 TYR A CA 1
ATOM 2075 C C . TYR A 1 253 ? 1.402 -2.830 21.009 1.00 93.31 253 TYR A C 1
ATOM 2077 O O . TYR A 1 253 ? 0.354 -2.537 21.584 1.00 93.31 253 TYR A O 1
ATOM 2085 N N . LEU A 1 254 ? 1.865 -4.084 20.981 1.00 92.56 254 LEU A N 1
ATOM 2086 C CA . LEU A 1 254 ? 1.205 -5.199 21.670 1.00 92.56 254 LEU A CA 1
ATOM 2087 C C . LEU A 1 254 ? 1.132 -4.974 23.181 1.00 92.56 254 LEU A C 1
ATOM 2089 O O . LEU A 1 254 ? 0.084 -5.198 23.794 1.00 92.56 254 LEU A O 1
ATOM 2093 N N . ILE A 1 255 ? 2.222 -4.513 23.795 1.00 92.69 255 ILE A N 1
ATOM 2094 C CA . ILE A 1 255 ? 2.263 -4.208 25.231 1.00 92.69 255 ILE A CA 1
ATOM 2095 C C . ILE A 1 255 ? 1.300 -3.057 25.551 1.00 92.69 255 ILE A C 1
ATOM 2097 O O . ILE A 1 255 ? 0.513 -3.133 26.501 1.00 92.69 255 ILE A O 1
ATOM 2101 N N . GLN A 1 256 ? 1.297 -2.006 24.729 1.00 92.00 256 GLN A N 1
ATOM 2102 C CA . GLN A 1 256 ? 0.386 -0.874 24.888 1.00 92.00 256 GLN A CA 1
ATOM 2103 C C . GLN A 1 256 ? -1.084 -1.289 24.723 1.00 92.00 256 GLN A C 1
ATOM 2105 O O . GLN A 1 256 ? -1.919 -0.894 25.535 1.00 92.00 256 GLN A O 1
ATOM 2110 N N . ALA A 1 257 ? -1.412 -2.118 23.731 1.00 90.12 257 ALA A N 1
ATOM 2111 C CA . ALA A 1 257 ? -2.766 -2.625 23.520 1.00 90.12 257 ALA A CA 1
ATOM 2112 C C . ALA A 1 257 ? -3.243 -3.462 24.719 1.00 90.12 257 ALA A C 1
ATOM 2114 O O . ALA A 1 257 ? -4.316 -3.214 25.272 1.00 90.12 257 ALA A O 1
ATOM 2115 N N . ASN A 1 258 ? -2.409 -4.389 25.193 1.00 89.81 258 ASN A N 1
ATOM 2116 C CA . ASN A 1 258 ? -2.736 -5.233 26.341 1.00 89.81 258 ASN A CA 1
ATOM 2117 C C . ASN A 1 258 ? -2.878 -4.440 27.648 1.00 89.81 258 ASN A C 1
ATOM 2119 O O . ASN A 1 258 ? -3.762 -4.739 28.451 1.00 89.81 258 ASN A O 1
ATOM 2123 N N . SER A 1 259 ? -2.067 -3.398 27.856 1.00 90.88 259 SER A N 1
ATOM 2124 C CA . SER A 1 259 ? -2.171 -2.552 29.055 1.00 90.88 259 SER A CA 1
ATOM 2125 C C . SER A 1 259 ? -3.440 -1.689 29.089 1.00 90.88 259 SER A C 1
ATOM 2127 O O . SER A 1 259 ? -3.958 -1.411 30.171 1.00 90.88 259 SER A O 1
ATOM 2129 N N . LYS A 1 260 ? -4.001 -1.318 27.927 1.00 88.38 260 LYS A N 1
ATOM 2130 C CA . LYS A 1 260 ? -5.296 -0.616 27.827 1.00 88.38 260 LYS A CA 1
ATOM 2131 C C . LYS A 1 260 ? -6.498 -1.520 28.106 1.00 88.38 260 LYS A C 1
ATOM 2133 O O . LYS A 1 260 ? -7.542 -1.030 28.537 1.00 88.38 260 LYS A O 1
ATOM 2138 N N . ARG A 1 261 ? -6.366 -2.832 27.896 1.00 89.25 261 ARG A N 1
ATOM 2139 C CA . ARG A 1 261 ? -7.453 -3.812 28.042 1.00 89.25 261 ARG A CA 1
ATOM 2140 C C . ARG A 1 261 ? -8.242 -3.697 29.356 1.00 89.25 261 ARG A C 1
ATOM 2142 O O . ARG A 1 261 ? -9.459 -3.544 29.267 1.00 89.25 261 ARG A O 1
ATOM 2149 N N . PRO A 1 262 ? -7.628 -3.715 30.558 1.00 88.81 262 PRO A N 1
ATOM 2150 C CA . PRO A 1 262 ? -8.379 -3.604 31.812 1.00 88.81 262 PRO A CA 1
ATOM 2151 C C . PRO A 1 262 ? -9.175 -2.296 31.917 1.00 88.81 262 PRO A C 1
ATOM 2153 O O . PRO A 1 262 ? -10.323 -2.321 32.354 1.00 88.81 262 PRO A O 1
ATOM 2156 N N . GLN A 1 263 ? -8.617 -1.178 31.442 1.00 88.25 263 GLN A N 1
ATOM 2157 C CA . GLN A 1 263 ? -9.289 0.126 31.475 1.00 88.25 263 GLN A CA 1
ATOM 2158 C C . GLN A 1 263 ? -10.562 0.120 30.615 1.00 88.25 263 GLN A C 1
ATOM 2160 O O . GLN A 1 263 ? -11.605 0.618 31.039 1.00 88.25 263 GLN A O 1
ATOM 2165 N N . ILE A 1 264 ? -10.512 -0.490 29.424 1.00 87.12 264 ILE A N 1
ATOM 2166 C CA . ILE A 1 264 ? -11.687 -0.618 28.548 1.00 87.12 264 ILE A CA 1
ATOM 2167 C C . ILE A 1 264 ? -12.737 -1.547 29.170 1.00 87.12 264 ILE A C 1
ATOM 2169 O O . ILE A 1 264 ? -13.922 -1.213 29.149 1.00 87.12 264 ILE A O 1
ATOM 2173 N N . VAL A 1 265 ? -12.322 -2.666 29.780 1.00 89.88 265 VAL A N 1
ATOM 2174 C CA . VAL A 1 265 ? -13.241 -3.585 30.482 1.00 89.88 265 VAL A CA 1
ATOM 2175 C C . VAL A 1 265 ? -14.005 -2.855 31.590 1.00 89.88 265 VAL A C 1
ATOM 2177 O O . VAL A 1 265 ? -15.218 -3.024 31.719 1.00 89.88 265 VAL A O 1
ATOM 2180 N N . GLU A 1 266 ? -13.323 -2.029 32.384 1.00 89.88 266 GLU A N 1
ATOM 2181 C CA . GLU A 1 266 ? -13.954 -1.242 33.449 1.00 89.88 266 GLU A CA 1
ATOM 2182 C C . GLU A 1 266 ? -14.946 -0.212 32.896 1.00 89.88 266 GLU A C 1
ATOM 2184 O O . GLU A 1 266 ? -16.070 -0.108 33.396 1.00 89.88 266 GLU A O 1
ATOM 2189 N N . ILE A 1 267 ? -14.578 0.500 31.826 1.00 87.88 267 ILE A N 1
ATOM 2190 C CA . ILE A 1 267 ? -15.459 1.464 31.153 1.00 87.88 267 ILE A CA 1
ATOM 2191 C C . ILE A 1 267 ? -16.714 0.772 30.605 1.00 87.88 267 ILE A C 1
ATOM 2193 O O . ILE A 1 267 ? -17.826 1.278 30.779 1.00 87.88 267 ILE A O 1
ATOM 2197 N N . GLU A 1 268 ? -16.571 -0.376 29.941 1.00 88.25 268 GLU A N 1
ATOM 2198 C CA . GLU A 1 268 ? -17.710 -1.122 29.402 1.00 88.25 268 GLU A CA 1
ATOM 2199 C C . GLU A 1 268 ? -18.621 -1.659 30.508 1.00 88.25 268 GLU A C 1
ATOM 2201 O O . GLU A 1 268 ? -19.843 -1.510 30.405 1.00 88.25 268 GLU A O 1
ATOM 2206 N N . ARG A 1 269 ? -18.045 -2.183 31.598 1.00 89.94 269 ARG A N 1
ATOM 2207 C CA . ARG A 1 269 ? -18.801 -2.631 32.774 1.00 89.94 269 ARG A CA 1
ATOM 2208 C C . ARG A 1 269 ? -19.587 -1.480 33.403 1.00 89.94 269 ARG A C 1
ATOM 2210 O O . ARG A 1 269 ? -20.789 -1.616 33.619 1.00 89.94 269 ARG A O 1
ATOM 2217 N N . ALA A 1 270 ? -18.960 -0.322 33.613 1.00 90.38 270 ALA A N 1
ATOM 2218 C CA . ALA A 1 270 ? -19.623 0.862 34.163 1.00 90.38 270 ALA A CA 1
ATOM 2219 C C . ALA A 1 270 ? -20.746 1.386 33.247 1.00 90.38 270 ALA A C 1
ATOM 2221 O O . ALA A 1 270 ? -21.819 1.788 33.719 1.00 90.38 270 ALA A O 1
ATOM 2222 N N . ARG A 1 271 ? -20.538 1.351 31.922 1.00 89.44 271 ARG A N 1
ATOM 2223 C CA . ARG A 1 271 ? -21.575 1.676 30.927 1.00 89.44 271 ARG A CA 1
ATOM 2224 C C . ARG A 1 271 ? -22.737 0.688 30.995 1.00 89.44 271 ARG A C 1
ATOM 2226 O O . ARG A 1 271 ? -23.891 1.102 30.896 1.00 89.44 271 ARG A O 1
ATOM 2233 N N . GLU A 1 272 ? -22.464 -0.603 31.162 1.00 89.25 272 GLU A N 1
ATOM 2234 C CA . GLU A 1 272 ? -23.503 -1.622 31.283 1.00 89.25 272 GLU A CA 1
ATOM 2235 C C . GLU A 1 272 ? -24.300 -1.487 32.582 1.00 89.25 272 GLU A C 1
ATOM 2237 O O . GLU A 1 272 ? -25.529 -1.497 32.540 1.00 89.25 272 GLU A O 1
ATOM 2242 N N . GLU A 1 273 ? -23.634 -1.263 33.714 1.00 92.88 273 GLU A N 1
ATOM 2243 C CA . GLU A 1 273 ? -24.289 -0.988 34.995 1.00 92.88 273 GLU A CA 1
ATOM 2244 C C . GLU A 1 273 ? -25.166 0.265 34.933 1.00 92.88 273 GLU A C 1
ATOM 2246 O O . GLU A 1 273 ? -26.304 0.251 35.403 1.00 92.88 273 GLU A O 1
ATOM 2251 N N . SER A 1 274 ? -24.683 1.337 34.300 1.00 91.56 274 SER A N 1
ATOM 2252 C CA . SER A 1 274 ? -25.467 2.561 34.100 1.00 91.56 274 SER A CA 1
ATOM 2253 C C . SER A 1 274 ? -26.713 2.300 33.248 1.00 91.56 274 SER A C 1
ATOM 2255 O O . SER A 1 274 ? -27.803 2.751 33.601 1.00 91.56 274 SER A O 1
ATOM 2257 N N . ARG A 1 275 ? -26.588 1.508 32.172 1.00 92.94 275 ARG A N 1
ATOM 2258 C CA . ARG A 1 275 ? -27.733 1.076 31.351 1.00 92.94 275 ARG A CA 1
ATOM 2259 C C . ARG A 1 275 ? -28.719 0.216 32.141 1.00 92.94 275 ARG A C 1
ATOM 2261 O O . ARG A 1 275 ? -29.923 0.380 31.967 1.00 92.94 275 ARG A O 1
ATOM 2268 N N . ARG A 1 276 ? -28.240 -0.685 33.007 1.00 93.69 276 ARG A N 1
ATOM 2269 C CA . ARG A 1 276 ? -29.095 -1.510 33.880 1.00 93.69 276 ARG A CA 1
ATOM 2270 C C . ARG A 1 276 ? -29.880 -0.639 34.861 1.00 93.69 276 ARG A C 1
ATOM 2272 O O . ARG A 1 276 ? -31.102 -0.732 34.883 1.00 93.69 276 ARG A O 1
ATOM 2279 N N . LYS A 1 277 ? -29.213 0.288 35.558 1.00 94.81 277 LYS A N 1
ATOM 2280 C CA . LYS A 1 277 ? -29.864 1.250 36.467 1.00 94.81 277 LYS A CA 1
ATOM 2281 C C . LYS A 1 277 ? -30.906 2.110 35.747 1.00 94.81 277 LYS A C 1
ATOM 2283 O O . LYS A 1 277 ? -32.008 2.288 36.254 1.00 94.81 277 LYS A O 1
ATOM 2288 N N . GLN A 1 278 ? -30.594 2.609 34.548 1.00 92.75 278 GLN A N 1
ATOM 2289 C CA . GLN A 1 278 ? -31.558 3.361 33.736 1.00 92.75 278 GLN A CA 1
ATOM 2290 C C . GLN A 1 278 ? -32.784 2.517 33.364 1.00 92.75 278 GLN A C 1
ATOM 2292 O O . GLN A 1 278 ? -33.904 3.007 33.469 1.00 92.75 278 GLN A O 1
ATOM 2297 N N . ARG A 1 279 ? -32.597 1.248 32.977 1.00 93.62 279 ARG A N 1
ATOM 2298 C CA . ARG A 1 279 ? -33.709 0.327 32.686 1.00 93.62 279 ARG A CA 1
ATOM 2299 C C . ARG A 1 279 ? -34.575 0.062 33.916 1.00 93.62 279 ARG A C 1
ATOM 2301 O O . ARG A 1 279 ? -35.792 0.094 33.799 1.00 93.62 279 ARG A O 1
ATOM 2308 N N . GLU A 1 280 ? -33.970 -0.147 35.082 1.00 94.25 280 GLU A N 1
ATOM 2309 C CA . GLU A 1 280 ? -34.706 -0.335 36.341 1.00 94.25 280 GLU A CA 1
ATOM 2310 C C . GLU A 1 280 ? -35.534 0.898 36.719 1.00 94.25 280 GLU A C 1
ATOM 2312 O O . GLU A 1 280 ? -36.688 0.761 37.116 1.00 94.25 280 GLU A O 1
ATOM 2317 N N . ILE A 1 281 ? -34.979 2.106 36.566 1.00 95.19 281 ILE A N 1
ATOM 2318 C CA . ILE A 1 281 ? -35.713 3.359 36.807 1.00 95.19 281 ILE A CA 1
ATOM 2319 C C . ILE A 1 281 ? -36.891 3.488 35.836 1.00 95.19 281 ILE A C 1
ATOM 2321 O O . ILE A 1 281 ? -37.992 3.835 36.257 1.00 95.19 281 ILE A O 1
ATOM 2325 N N . MET A 1 282 ? -36.678 3.189 34.551 1.00 93.31 282 MET A N 1
ATOM 2326 C CA . MET A 1 282 ? -37.737 3.240 33.540 1.00 93.31 282 MET A CA 1
ATOM 2327 C C . MET A 1 282 ? -38.869 2.253 33.839 1.00 93.31 282 MET A C 1
ATOM 2329 O O . MET A 1 282 ? -40.030 2.640 33.747 1.00 93.31 282 MET A O 1
ATOM 2333 N N . LEU A 1 283 ? -38.541 1.024 34.249 1.00 95.56 283 LEU A N 1
ATOM 2334 C CA . LEU A 1 283 ? -39.532 0.019 34.643 1.00 95.56 283 LEU A CA 1
ATOM 2335 C C . LEU A 1 283 ? -40.344 0.471 35.861 1.00 95.56 283 LEU A C 1
ATOM 2337 O O . LEU A 1 283 ? -41.567 0.402 35.828 1.00 95.56 283 LEU A O 1
ATOM 2341 N N . LYS A 1 284 ? -39.694 1.017 36.898 1.00 95.81 284 LYS A N 1
ATOM 2342 C CA . LYS A 1 284 ? -40.400 1.558 38.074 1.00 95.81 284 LYS A CA 1
ATOM 2343 C C . LYS A 1 284 ? -41.333 2.710 37.712 1.00 95.81 284 LYS A C 1
ATOM 2345 O O . LYS A 1 284 ? -42.460 2.757 38.186 1.00 95.81 284 LYS A O 1
ATOM 2350 N N . LEU A 1 285 ? -40.887 3.617 36.841 1.00 95.44 285 LEU A N 1
ATOM 2351 C CA . LEU A 1 285 ? -41.717 4.721 36.357 1.00 95.44 285 LEU A CA 1
ATOM 2352 C C . LEU A 1 285 ? -42.938 4.207 35.574 1.00 95.44 285 LEU A C 1
ATOM 2354 O O . LEU A 1 285 ? -44.019 4.788 35.644 1.00 95.44 285 LEU A O 1
ATOM 2358 N N . GLU A 1 286 ? -42.769 3.135 34.803 1.00 94.56 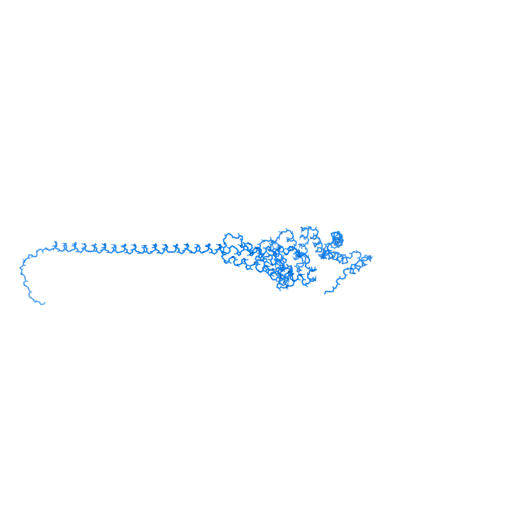286 GLU A N 1
ATOM 2359 C CA . GLU A 1 286 ? -43.851 2.497 34.053 1.00 94.56 286 GLU A CA 1
ATOM 2360 C C . GLU A 1 286 ? -44.847 1.787 34.983 1.00 94.56 286 GLU A C 1
ATOM 2362 O O . GLU A 1 286 ? -46.055 1.977 34.842 1.00 94.56 286 GLU A O 1
ATOM 2367 N N . GLU A 1 287 ? -44.361 1.066 35.996 1.00 95.00 287 GLU A N 1
ATOM 2368 C CA . GLU A 1 287 ? -45.186 0.465 37.051 1.00 95.00 287 GLU A CA 1
ATOM 2369 C C . GLU A 1 287 ? -45.983 1.520 37.832 1.00 95.00 287 GLU A C 1
ATOM 2371 O O . GLU A 1 287 ? -47.188 1.354 38.037 1.00 95.00 287 GLU A O 1
ATOM 2376 N N . GLU A 1 288 ? -45.349 2.633 38.215 1.00 93.94 288 GLU A N 1
ATOM 2377 C CA . GLU A 1 288 ? -46.011 3.758 38.887 1.00 93.94 288 GLU A CA 1
ATOM 2378 C C . GLU A 1 288 ? -47.097 4.387 38.008 1.00 93.94 288 GLU A C 1
ATOM 2380 O O . GLU A 1 288 ? -48.201 4.650 38.492 1.00 93.94 288 GLU A O 1
ATOM 2385 N N . LYS A 1 289 ? -46.833 4.577 36.708 1.00 95.62 289 LYS A N 1
ATOM 2386 C CA . LYS A 1 289 ? -47.841 5.071 35.755 1.00 95.62 289 LYS A CA 1
ATOM 2387 C C . LYS A 1 289 ? -49.031 4.123 35.651 1.00 95.62 289 LYS A C 1
ATOM 2389 O O . LYS A 1 289 ? -50.170 4.578 35.703 1.00 95.62 289 LYS A O 1
ATOM 2394 N N . ILE A 1 290 ? -48.789 2.816 35.544 1.00 95.19 290 ILE A N 1
ATOM 2395 C CA . ILE A 1 290 ? -49.856 1.806 35.487 1.00 95.19 290 ILE A CA 1
ATOM 2396 C C . ILE A 1 290 ? -50.665 1.802 36.791 1.00 95.19 290 ILE A C 1
ATOM 2398 O O . ILE A 1 290 ? -51.892 1.713 36.756 1.00 95.19 290 ILE A O 1
ATOM 2402 N N . ALA A 1 291 ? -50.007 1.916 37.947 1.00 94.19 291 ALA A N 1
ATOM 2403 C CA . ALA A 1 291 ? -50.684 1.990 39.238 1.00 94.19 291 ALA A CA 1
ATOM 2404 C C . ALA A 1 291 ? -51.556 3.250 39.353 1.00 94.19 291 ALA A C 1
ATOM 2406 O O . ALA A 1 291 ? -52.716 3.152 39.752 1.00 94.19 291 ALA A O 1
ATOM 2407 N N . GLN A 1 292 ? -51.040 4.414 38.944 1.00 93.00 292 GLN A N 1
ATOM 2408 C CA . GLN A 1 292 ? -51.810 5.660 38.901 1.00 93.00 292 GLN A CA 1
ATOM 2409 C C . GLN A 1 292 ? -53.009 5.557 37.957 1.00 93.00 292 GLN A C 1
ATOM 2411 O O . GLN A 1 292 ? -54.104 5.965 38.335 1.00 93.00 292 GLN A O 1
ATOM 2416 N N . MET A 1 293 ? -52.838 4.959 36.774 1.00 92.75 293 MET A N 1
ATOM 2417 C CA . MET A 1 293 ? -53.943 4.716 35.844 1.00 92.75 293 MET A CA 1
ATOM 2418 C C . MET A 1 293 ? -55.032 3.840 36.467 1.00 92.75 293 MET A C 1
ATOM 2420 O O . MET A 1 293 ? -56.201 4.197 36.396 1.00 92.75 293 MET A O 1
ATOM 2424 N N . LYS A 1 294 ? -54.670 2.745 37.148 1.00 94.62 294 LYS A N 1
ATOM 2425 C CA . LYS A 1 294 ? -55.644 1.879 37.838 1.00 94.62 294 LYS A CA 1
ATOM 2426 C C . LYS A 1 294 ? -56.377 2.600 38.967 1.00 94.62 294 LYS A C 1
ATOM 2428 O O . LYS A 1 294 ? -57.576 2.399 39.149 1.00 94.62 294 LYS A O 1
ATOM 2433 N N . ILE A 1 295 ? -55.671 3.437 39.731 1.00 93.44 295 ILE A N 1
ATOM 2434 C CA . ILE A 1 295 ? -56.290 4.262 40.776 1.00 93.44 295 ILE A CA 1
ATOM 2435 C C . ILE A 1 295 ? -57.283 5.236 40.139 1.00 93.44 295 ILE A C 1
ATOM 2437 O O . ILE A 1 295 ? -58.426 5.302 40.588 1.00 93.44 295 ILE A O 1
ATOM 2441 N N . GLN A 1 296 ? -56.885 5.928 39.072 1.00 91.81 296 GLN A N 1
ATOM 2442 C CA . GLN A 1 296 ? -57.748 6.849 38.337 1.00 91.81 296 GLN A CA 1
ATOM 2443 C C . GLN A 1 296 ? -59.000 6.138 37.796 1.00 91.81 296 GLN A C 1
ATOM 2445 O O . GLN A 1 296 ? -60.113 6.593 38.041 1.00 91.81 296 GLN A O 1
ATOM 2450 N N . GLU A 1 297 ? -58.836 4.975 37.158 1.00 92.44 297 GLU A N 1
ATOM 2451 C CA . GLU A 1 297 ? -59.942 4.145 36.663 1.00 92.44 297 GLU A CA 1
ATOM 2452 C C . GLU A 1 297 ? -60.895 3.718 37.791 1.00 92.44 297 GLU A C 1
ATOM 2454 O O . GLU A 1 297 ? -62.113 3.777 37.626 1.00 92.44 297 GLU A O 1
ATOM 2459 N N . SER A 1 298 ? -60.364 3.325 38.956 1.00 91.12 298 SER A N 1
ATOM 2460 C CA . SER A 1 298 ? -61.187 2.961 40.118 1.00 91.12 298 SER A CA 1
ATOM 2461 C C . SER A 1 298 ? -61.981 4.148 40.673 1.00 91.12 298 SER A C 1
ATOM 2463 O O . SER A 1 298 ? -63.170 4.008 40.960 1.00 91.12 298 SER A O 1
ATOM 2465 N N . GLN A 1 299 ? -61.363 5.332 40.757 1.00 91.50 299 GLN A N 1
ATOM 2466 C CA . GLN A 1 299 ? -62.022 6.565 41.193 1.00 91.50 299 GLN A CA 1
ATOM 2467 C C . GLN A 1 299 ? -63.110 7.003 40.207 1.00 91.50 299 GLN A C 1
ATOM 2469 O O . GLN A 1 299 ? -64.198 7.406 40.623 1.00 91.50 299 GLN A O 1
ATOM 2474 N N . ASP A 1 300 ? -62.847 6.890 38.906 1.00 89.94 300 ASP A N 1
ATOM 2475 C CA . ASP A 1 300 ? -63.824 7.186 37.861 1.00 89.94 300 ASP A CA 1
ATOM 2476 C C . ASP A 1 300 ? -65.007 6.205 37.911 1.00 89.94 300 ASP A C 1
ATOM 2478 O O . ASP A 1 300 ? -66.162 6.626 37.786 1.00 89.94 300 ASP A O 1
ATOM 2482 N N . LEU A 1 301 ? -64.752 4.920 38.179 1.00 92.12 301 LEU A N 1
ATOM 2483 C CA . LEU A 1 301 ? -65.794 3.907 38.359 1.00 92.12 301 LEU A CA 1
ATOM 2484 C C . LEU A 1 301 ? -66.648 4.167 39.611 1.00 92.12 301 LEU A C 1
ATOM 2486 O O . LEU A 1 301 ? -67.878 4.125 39.539 1.00 92.12 301 LEU A O 1
ATOM 2490 N N . GLU A 1 302 ? -66.031 4.486 40.753 1.00 91.50 302 GLU A N 1
ATOM 2491 C CA . GLU A 1 302 ? -66.757 4.872 41.972 1.00 91.50 302 GLU A CA 1
ATOM 2492 C C . GLU A 1 302 ? -67.604 6.128 41.756 1.00 91.50 302 GLU A C 1
ATOM 2494 O O . GLU A 1 302 ? -68.760 6.187 42.186 1.00 91.50 302 GLU A O 1
ATOM 2499 N N . ARG A 1 303 ? -67.060 7.127 41.054 1.00 89.38 303 ARG A N 1
ATOM 2500 C CA . ARG A 1 303 ? -67.787 8.348 40.697 1.00 89.38 303 ARG A CA 1
ATOM 2501 C C . ARG A 1 303 ? -69.002 8.033 39.827 1.00 89.38 303 ARG A C 1
ATOM 2503 O O . ARG A 1 303 ? -70.077 8.579 40.078 1.00 89.38 303 ARG A O 1
ATOM 2510 N N . GLN A 1 304 ? -68.861 7.148 38.839 1.00 88.25 304 GLN A N 1
ATOM 2511 C CA . GLN A 1 304 ? -69.982 6.694 38.012 1.00 88.25 304 GLN A CA 1
ATOM 2512 C C . GLN A 1 304 ? -71.042 5.952 38.833 1.00 88.25 304 GLN A C 1
ATOM 2514 O O . GLN A 1 304 ? -72.232 6.222 38.663 1.00 88.25 304 GLN A O 1
ATOM 2519 N N . ASN A 1 305 ? -70.633 5.072 39.750 1.00 90.56 305 ASN A N 1
ATOM 2520 C CA . ASN A 1 305 ? -71.558 4.351 40.625 1.00 90.56 305 ASN A CA 1
ATOM 2521 C C . ASN A 1 305 ? -72.320 5.304 41.553 1.00 90.56 305 ASN A C 1
ATOM 2523 O O . ASN A 1 305 ? -73.545 5.247 41.585 1.00 90.56 305 ASN A O 1
ATOM 2527 N N . ARG A 1 306 ? -71.649 6.270 42.199 1.00 90.56 306 ARG A N 1
ATOM 2528 C CA . ARG A 1 306 ? -72.339 7.293 43.008 1.00 90.56 306 ARG A CA 1
ATOM 2529 C C . ARG A 1 306 ? -73.341 8.100 42.195 1.00 90.56 306 ARG A C 1
ATOM 2531 O O . ARG A 1 306 ? -74.449 8.336 42.659 1.00 90.56 306 ARG A O 1
ATOM 2538 N N . LEU A 1 307 ? -72.971 8.529 40.986 1.00 84.81 307 LEU A N 1
ATOM 2539 C CA . LEU A 1 307 ? -73.893 9.246 40.097 1.00 84.81 307 LEU A CA 1
ATOM 2540 C C . LEU A 1 307 ? -75.110 8.385 39.736 1.00 84.81 307 LEU A C 1
ATOM 2542 O O . LEU A 1 307 ? -76.225 8.901 39.644 1.00 84.81 307 LEU A O 1
ATOM 2546 N N . ARG A 1 308 ? -74.910 7.077 39.549 1.00 86.75 308 ARG A N 1
ATOM 2547 C CA . ARG A 1 308 ? -75.984 6.113 39.303 1.00 86.75 308 ARG A CA 1
ATOM 2548 C C . ARG A 1 308 ? -76.892 5.947 40.524 1.00 86.75 308 ARG A C 1
ATOM 2550 O O . ARG A 1 308 ? -78.108 5.945 40.349 1.00 86.75 308 ARG A O 1
ATOM 2557 N N . ASP A 1 309 ? -76.329 5.862 41.724 1.00 89.19 309 ASP A N 1
ATOM 2558 C CA . ASP A 1 309 ? -77.085 5.739 42.974 1.00 89.19 309 ASP A CA 1
ATOM 2559 C C . ASP A 1 309 ? -77.898 7.003 43.263 1.00 89.19 309 ASP A C 1
ATOM 2561 O O . ASP A 1 309 ? -79.108 6.912 43.445 1.00 89.19 309 ASP A O 1
ATOM 2565 N N . LEU A 1 310 ? -77.285 8.188 43.158 1.00 87.12 310 LEU A N 1
ATOM 2566 C CA . LEU A 1 310 ? -77.982 9.477 43.241 1.00 87.12 310 LEU A CA 1
ATOM 2567 C C . LEU A 1 310 ? -79.124 9.562 42.225 1.00 87.12 310 LEU A C 1
ATOM 2569 O O . LEU A 1 310 ? -80.234 9.960 42.567 1.00 87.12 310 LEU A O 1
ATOM 2573 N N . ARG A 1 311 ? -78.892 9.154 40.970 1.00 84.25 311 ARG A N 1
ATOM 2574 C CA . ARG A 1 311 ? -79.950 9.108 39.951 1.00 84.25 311 ARG A CA 1
ATOM 2575 C C . ARG A 1 311 ? -81.103 8.195 40.379 1.00 84.25 311 ARG A C 1
ATOM 2577 O O . ARG A 1 311 ? -82.258 8.557 40.169 1.00 84.25 311 ARG A O 1
ATOM 2584 N N . ASN A 1 312 ? -80.809 7.032 40.957 1.00 82.62 312 ASN A N 1
ATOM 2585 C CA . ASN A 1 312 ? -81.826 6.102 41.447 1.00 82.62 312 ASN A CA 1
ATOM 2586 C C . A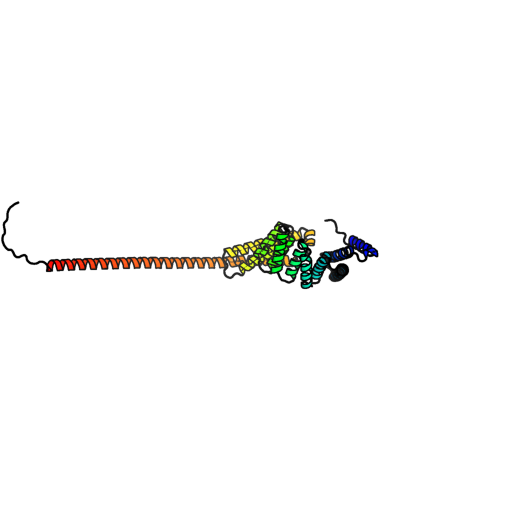SN A 1 312 ? -82.587 6.665 42.658 1.00 82.62 312 ASN A C 1
ATOM 2588 O O . ASN A 1 312 ? -83.809 6.535 42.708 1.00 82.62 312 ASN A O 1
ATOM 2592 N N . GLU A 1 313 ? -81.905 7.331 43.593 1.00 83.38 313 GLU A N 1
ATOM 2593 C CA . GLU A 1 313 ? -82.533 8.036 44.717 1.00 83.38 313 GLU A CA 1
ATOM 2594 C C . GLU A 1 313 ? -83.462 9.149 44.229 1.00 83.38 313 GLU A C 1
ATOM 2596 O O . GLU A 1 313 ? -84.629 9.174 44.613 1.00 83.38 313 GLU A O 1
ATOM 2601 N N . PHE A 1 314 ? -83.007 10.006 43.308 1.00 78.25 314 PHE A N 1
ATOM 2602 C CA . PHE A 1 314 ? -83.850 11.034 42.687 1.00 78.25 314 PHE A CA 1
ATOM 2603 C C . PHE A 1 314 ? -85.079 10.433 41.992 1.00 78.25 314 PHE A C 1
ATOM 2605 O O . PHE A 1 314 ? -86.176 10.983 42.087 1.00 78.25 314 PHE A O 1
ATOM 2612 N N . LEU A 1 315 ? -84.928 9.301 41.299 1.00 73.75 315 LEU A N 1
ATOM 2613 C CA . LEU A 1 315 ? -86.052 8.597 40.676 1.00 73.75 315 LEU A CA 1
ATOM 2614 C C . LEU A 1 315 ? -87.035 8.033 41.714 1.00 73.75 315 LEU A C 1
ATOM 2616 O O . LEU A 1 315 ? -88.243 8.101 41.492 1.00 73.75 315 LEU A O 1
ATOM 2620 N N . ASN A 1 316 ? -86.547 7.506 42.839 1.00 74.31 316 ASN A N 1
ATOM 2621 C CA . ASN A 1 316 ? -87.391 6.996 43.922 1.00 74.31 316 ASN A CA 1
ATOM 2622 C C . ASN A 1 316 ? -88.107 8.123 44.680 1.00 74.31 316 ASN A C 1
ATOM 2624 O O . ASN A 1 316 ? -89.313 8.034 44.888 1.00 74.31 316 ASN A O 1
ATOM 2628 N N . MET A 1 317 ? -87.418 9.220 45.000 1.00 71.50 317 MET A N 1
ATOM 2629 C CA . MET A 1 317 ? -88.036 10.404 45.608 1.00 71.50 317 MET A CA 1
ATOM 2630 C C . MET A 1 317 ? -89.111 11.011 44.701 1.00 71.50 317 MET A C 1
ATOM 2632 O O . MET A 1 317 ? -90.176 11.397 45.175 1.00 71.50 317 MET A O 1
ATOM 2636 N N . ASN A 1 318 ? -88.878 11.042 43.385 1.00 62.56 318 ASN A N 1
ATOM 2637 C CA . ASN A 1 318 ? -89.892 11.483 42.429 1.00 62.56 318 ASN A CA 1
ATOM 2638 C C . ASN A 1 318 ? -91.047 10.479 42.282 1.00 62.56 318 ASN A C 1
ATOM 2640 O O . ASN A 1 318 ? -92.179 10.902 42.072 1.00 62.56 318 ASN A O 1
ATOM 2644 N N . LYS A 1 319 ? -90.808 9.168 42.432 1.00 61.44 319 LYS A N 1
ATOM 2645 C CA . LYS A 1 319 ? -91.886 8.164 42.512 1.00 61.44 319 LYS A CA 1
ATOM 2646 C C . LYS A 1 319 ? -92.774 8.369 43.738 1.00 61.44 319 LYS A C 1
ATOM 2648 O O . LYS A 1 319 ? -93.988 8.234 43.616 1.00 61.44 319 LYS A O 1
ATOM 2653 N N . ASP A 1 320 ? -92.194 8.709 44.885 1.00 55.59 320 ASP A N 1
ATOM 2654 C CA . ASP A 1 320 ? -92.955 8.982 46.108 1.00 55.59 320 ASP A CA 1
ATOM 2655 C C . ASP A 1 320 ? -93.674 10.339 46.051 1.00 55.59 320 ASP A C 1
ATOM 2657 O O . ASP A 1 320 ? -94.825 10.434 46.474 1.00 55.59 320 ASP A O 1
ATOM 2661 N N . ALA A 1 321 ? -93.074 11.357 45.424 1.00 55.03 321 ALA A N 1
ATOM 2662 C CA . ALA A 1 321 ? -93.729 12.640 45.145 1.00 55.03 321 ALA A CA 1
ATOM 2663 C C . ALA A 1 321 ? -94.874 12.539 44.111 1.00 55.03 321 ALA A C 1
ATOM 2665 O O . ALA A 1 321 ? -95.737 13.413 44.059 1.00 55.03 321 ALA A O 1
ATOM 2666 N N . LEU A 1 322 ? -94.906 11.469 43.308 1.00 52.59 322 LEU A N 1
ATOM 2667 C CA . LEU A 1 322 ? -95.957 11.168 42.327 1.00 52.59 322 LEU A CA 1
ATOM 2668 C C . LEU A 1 322 ? -97.035 10.200 42.849 1.00 52.59 322 LEU A C 1
ATOM 2670 O O . LEU A 1 322 ? -97.912 9.803 42.078 1.00 52.59 322 LEU A O 1
ATOM 2674 N N . ARG A 1 323 ? -97.034 9.826 44.140 1.00 53.38 323 ARG A N 1
ATOM 2675 C CA . ARG A 1 323 ? -98.168 9.101 44.742 1.00 53.38 323 ARG A CA 1
ATOM 2676 C C . ARG A 1 323 ? -99.372 10.035 44.886 1.00 53.38 323 ARG A C 1
ATOM 2678 O O . ARG A 1 323 ? -99.589 10.653 45.924 1.00 53.38 323 ARG A O 1
ATOM 2685 N N . VAL A 1 324 ? -100.177 10.112 43.831 1.00 50.75 324 VAL A N 1
ATOM 2686 C CA . VAL A 1 324 ? -101.526 10.684 43.878 1.00 50.75 324 VAL A CA 1
ATOM 2687 C C . VAL A 1 324 ? -102.384 9.806 44.805 1.00 50.75 324 VAL A C 1
ATOM 2689 O O . VAL A 1 324 ? -102.414 8.589 44.605 1.00 50.75 324 VAL A O 1
ATOM 2692 N N . PRO A 1 325 ? -103.083 10.361 45.815 1.00 45.09 325 PRO A N 1
ATOM 2693 C CA . PRO A 1 325 ? -104.022 9.583 46.610 1.00 45.09 325 PRO A CA 1
ATOM 2694 C C . PRO A 1 325 ? -105.196 9.182 45.713 1.00 45.09 325 PRO A C 1
ATOM 2696 O O . PRO A 1 325 ? -105.914 10.036 45.191 1.00 45.09 325 PRO A O 1
ATOM 2699 N N . VAL A 1 326 ? -105.378 7.879 45.508 1.00 47.12 326 VAL A N 1
ATOM 2700 C CA . VAL A 1 326 ? -106.550 7.347 44.810 1.00 47.12 326 VAL A CA 1
ATOM 2701 C C . VAL A 1 326 ? -107.755 7.558 45.726 1.00 47.12 326 VAL A C 1
ATOM 2703 O O . VAL A 1 326 ? -107.834 6.958 46.795 1.00 47.12 326 VAL A O 1
ATOM 2706 N N . LYS A 1 327 ? -108.657 8.462 45.332 1.00 40.31 327 LYS A N 1
ATOM 2707 C CA . LYS A 1 327 ? -110.002 8.565 45.903 1.00 40.31 327 LYS A CA 1
ATOM 2708 C C . LYS A 1 327 ? -110.851 7.415 45.365 1.00 40.31 327 LYS A C 1
ATOM 2710 O O . LYS A 1 327 ? -110.894 7.208 44.154 1.00 40.31 327 LYS A O 1
ATOM 2715 N N . ASP A 1 328 ? -111.517 6.720 46.279 1.00 44.97 328 ASP A N 1
ATOM 2716 C CA . ASP A 1 328 ? -112.640 5.831 45.996 1.00 44.97 328 ASP A CA 1
ATOM 2717 C C . ASP A 1 328 ? -113.736 6.578 45.225 1.00 44.97 328 ASP A C 1
ATOM 2719 O O . ASP A 1 328 ? -114.143 7.656 45.653 1.00 44.97 328 ASP A O 1
ATOM 2723 N N . ASP A 1 329 ? -114.238 5.985 44.137 1.00 39.25 329 ASP A N 1
ATOM 2724 C CA . ASP A 1 329 ? -115.618 6.191 43.684 1.00 39.25 329 ASP A CA 1
ATOM 2725 C C . ASP A 1 329 ? -116.112 5.022 42.804 1.00 39.25 329 ASP A C 1
ATOM 2727 O O . ASP A 1 329 ? -115.680 4.806 41.674 1.00 39.25 329 ASP A O 1
ATOM 2731 N N . MET A 1 330 ? -117.024 4.249 43.403 1.00 39.50 330 MET A N 1
ATOM 2732 C CA . MET A 1 330 ? -118.334 3.832 42.879 1.00 39.50 330 MET A CA 1
ATOM 2733 C C . MET A 1 330 ? -118.456 3.272 41.443 1.00 39.50 330 MET A C 1
ATOM 2735 O O . MET A 1 330 ? -118.552 3.985 40.452 1.00 39.50 330 MET A O 1
ATOM 2739 N N . SER A 1 331 ? -118.656 1.947 41.417 1.00 40.97 331 SER A N 1
ATOM 2740 C CA . SER A 1 331 ? -119.643 1.190 40.625 1.00 40.97 331 SER A CA 1
ATOM 2741 C C . SER A 1 331 ? -119.858 1.537 39.146 1.00 40.97 331 SER A C 1
ATOM 2743 O O . SER A 1 331 ? -120.644 2.420 38.830 1.00 40.97 331 SER A O 1
ATOM 2745 N N . PHE A 1 332 ? -119.388 0.658 38.258 1.00 41.22 332 PHE A N 1
ATOM 2746 C CA . PHE A 1 332 ? -120.199 0.185 37.130 1.00 41.22 332 PHE A CA 1
ATOM 2747 C C . PHE A 1 332 ? -119.948 -1.309 36.882 1.00 41.22 332 PHE A C 1
ATOM 2749 O O . PHE A 1 332 ? -118.863 -1.735 36.499 1.00 41.22 332 PHE A O 1
ATOM 2756 N N . HIS A 1 333 ? -120.986 -2.106 37.142 1.00 46.81 333 HIS A N 1
ATOM 2757 C CA . HIS A 1 333 ? -121.158 -3.452 36.605 1.00 46.81 333 HIS A CA 1
ATOM 2758 C C . HIS A 1 333 ? -121.375 -3.370 35.094 1.00 46.81 333 HIS A C 1
ATOM 2760 O O . HIS A 1 333 ? -122.285 -2.665 34.672 1.00 46.81 333 HIS A O 1
ATOM 2766 N N . PHE A 1 334 ? -120.656 -4.180 34.317 1.00 38.25 334 PHE A N 1
ATOM 2767 C CA . PHE A 1 334 ? -121.238 -4.852 33.155 1.00 38.25 334 PHE A CA 1
ATOM 2768 C C . PHE A 1 334 ? -120.585 -6.227 32.964 1.00 38.25 334 PHE A C 1
ATOM 2770 O O . PHE A 1 334 ? -119.370 -6.388 33.040 1.00 38.25 334 PHE A O 1
ATOM 2777 N N . PHE A 1 335 ? -121.459 -7.214 32.799 1.00 46.16 335 PHE A N 1
ATOM 2778 C CA . PHE A 1 335 ? -121.229 -8.647 32.658 1.00 46.16 335 PHE A CA 1
ATOM 2779 C C . PHE A 1 335 ? -121.176 -8.999 31.155 1.00 46.16 335 PHE A C 1
ATOM 2781 O O . PHE A 1 335 ? -122.027 -8.497 30.429 1.00 46.16 335 PHE A O 1
ATOM 2788 N N . ILE A 1 336 ? -120.266 -9.912 30.768 1.00 41.75 336 ILE A N 1
ATOM 2789 C CA . ILE A 1 336 ? -120.332 -10.888 29.643 1.00 41.75 336 ILE A CA 1
ATOM 2790 C C . ILE A 1 336 ? -120.464 -10.289 28.216 1.00 41.75 336 ILE A C 1
ATOM 2792 O O . ILE A 1 336 ? -121.412 -9.575 27.915 1.00 41.75 336 ILE A O 1
ATOM 2796 N N . LEU A 1 337 ? -119.546 -10.542 27.271 1.00 45.12 337 LEU A N 1
ATOM 2797 C CA . LEU A 1 337 ? -119.172 -11.828 26.647 1.00 45.12 337 LEU A CA 1
ATOM 2798 C C . LEU A 1 337 ? -117.766 -11.727 26.030 1.00 45.12 337 LEU A C 1
ATOM 2800 O O . LEU A 1 337 ? -117.495 -10.679 25.398 1.00 45.12 337 LEU A O 1
#

pLDDT: mean 87.33, std 13.03, range [35.06, 98.25]

Secondary structure (DSSP, 8-state):
-----HHHHHHHHHHHTTSGGGTT-HHHHHHHHHHHHHHHTSSS--HHHHHHHHHHHHHHHHHHHHH-TT-HHHHHHHHHHHHHHT-HHHHHHHHHHHHHHSTT-HHHHHHHHHHHHHTT-HHHHHHHHHHHHHHHT-TT-HHHHHHHHHHHHHTT-HHHHHHHHHHHHHH-TT-HHHHHHHHHHHHHHHHHHHH-SS--HHHHHHHHHHHHHHHHHHHHHHHHHHH-HHHHHHTTTS-HHHHHHHHHHHHHHHHHHHHHHHHHHHHHHHHHHHHHHHHHHHHHHHHHHHHHHHHHHHHHHHHHHHHHHHHHHHHHHHHHHT---------------